Protein AF-A0A845L7P5-F1 (afdb_monomer_lite)

Structure (mmCIF, N/CA/C/O backbone):
data_AF-A0A845L7P5-F1
#
_entry.id   AF-A0A845L7P5-F1
#
loop_
_atom_site.group_PDB
_atom_site.id
_atom_site.type_symbol
_atom_site.label_atom_id
_atom_site.label_alt_id
_atom_site.label_comp_id
_atom_site.label_asym_id
_atom_site.label_entity_id
_atom_site.label_seq_id
_atom_site.pdbx_PDB_ins_code
_atom_site.Cartn_x
_atom_site.Cartn_y
_atom_site.Cartn_z
_atom_site.occupancy
_atom_site.B_iso_or_equiv
_atom_site.auth_seq_id
_atom_site.auth_comp_id
_atom_site.auth_asym_id
_atom_site.auth_atom_id
_atom_site.pdbx_PDB_model_num
ATOM 1 N N . MET A 1 1 ? -18.544 13.731 -0.618 1.00 34.62 1 MET A N 1
ATOM 2 C CA . MET A 1 1 ? -18.802 12.900 0.584 1.00 34.62 1 MET A CA 1
ATOM 3 C C . MET A 1 1 ? -19.057 11.458 0.145 1.00 34.62 1 MET A C 1
ATOM 5 O O . MET A 1 1 ? -20.134 11.165 -0.360 1.00 34.62 1 MET A O 1
ATOM 9 N N . ALA A 1 2 ? -18.050 10.582 0.220 1.00 38.91 2 ALA A N 1
ATOM 10 C CA . ALA A 1 2 ? -18.134 9.217 -0.311 1.00 38.91 2 ALA A CA 1
ATOM 11 C C . ALA A 1 2 ? -19.081 8.341 0.532 1.00 38.91 2 ALA A C 1
ATOM 13 O O . ALA A 1 2 ? -18.868 8.155 1.729 1.00 38.91 2 ALA A O 1
ATOM 14 N N . LYS A 1 3 ? -20.136 7.808 -0.098 1.00 41.06 3 LYS A N 1
ATOM 15 C CA . LYS A 1 3 ? -21.047 6.815 0.492 1.00 41.06 3 LYS A CA 1
ATOM 16 C C . LYS A 1 3 ? -20.295 5.488 0.677 1.00 41.06 3 LYS A C 1
ATOM 18 O O . LYS A 1 3 ? -20.215 4.686 -0.249 1.00 41.06 3 LYS A O 1
ATOM 23 N N . TYR A 1 4 ? -19.768 5.237 1.873 1.00 54.72 4 TYR A N 1
ATOM 24 C CA . TYR A 1 4 ? -19.200 3.940 2.262 1.00 54.72 4 TYR A CA 1
ATOM 25 C C . TYR A 1 4 ? -20.322 2.930 2.546 1.00 54.72 4 TYR A C 1
ATOM 27 O O . TYR A 1 4 ? -20.681 2.682 3.693 1.00 54.72 4 TYR A O 1
ATOM 35 N N . GLY A 1 5 ? -20.939 2.405 1.482 1.00 47.12 5 GLY A N 1
ATOM 36 C CA . GLY A 1 5 ? -22.095 1.503 1.581 1.00 47.12 5 GLY A CA 1
ATOM 37 C C . GLY A 1 5 ? -21.828 0.042 1.217 1.00 47.12 5 GLY A C 1
ATOM 38 O O . GLY A 1 5 ? -22.606 -0.821 1.610 1.00 47.12 5 GLY A O 1
ATOM 39 N N . ARG A 1 6 ? -20.754 -0.274 0.481 1.00 55.81 6 ARG A N 1
ATOM 40 C CA . ARG A 1 6 ? -20.466 -1.652 0.053 1.00 55.81 6 ARG A CA 1
ATOM 41 C C . ARG A 1 6 ? -19.048 -2.053 0.428 1.00 55.81 6 ARG A C 1
ATOM 43 O O . ARG A 1 6 ? -18.093 -1.385 0.049 1.00 55.81 6 ARG A O 1
ATOM 50 N N . LYS A 1 7 ? -18.933 -3.152 1.183 1.00 61.34 7 LYS A N 1
ATOM 51 C CA . LYS A 1 7 ? -17.656 -3.796 1.489 1.00 61.34 7 LYS A CA 1
ATOM 52 C C . LYS A 1 7 ? -17.072 -4.292 0.164 1.00 61.34 7 LYS A C 1
ATOM 54 O O . LYS A 1 7 ? -17.716 -5.125 -0.475 1.00 61.34 7 LYS A O 1
ATOM 59 N N . PRO A 1 8 ? -15.883 -3.832 -0.245 1.00 63.62 8 PRO A N 1
ATOM 60 C CA . PRO A 1 8 ? -15.263 -4.400 -1.421 1.00 63.62 8 PRO A CA 1
ATOM 61 C C . PRO A 1 8 ? -14.998 -5.893 -1.210 1.00 63.62 8 PRO A C 1
ATOM 63 O O . PRO A 1 8 ? -14.514 -6.299 -0.143 1.00 63.62 8 PRO A O 1
ATOM 66 N N . TRP A 1 9 ? -15.316 -6.711 -2.214 1.00 64.00 9 TRP A N 1
ATOM 67 C CA . TRP A 1 9 ? -14.930 -8.114 -2.190 1.00 64.00 9 TRP A CA 1
ATOM 68 C C . TRP A 1 9 ? -13.408 -8.195 -2.281 1.00 64.00 9 TRP A C 1
ATOM 70 O O . TRP A 1 9 ? -12.770 -7.608 -3.152 1.00 64.00 9 TRP A O 1
ATOM 80 N N . VAL A 1 10 ? -12.826 -8.877 -1.305 1.00 69.50 10 VAL A N 1
ATOM 81 C CA . VAL A 1 10 ? -11.388 -9.038 -1.169 1.00 69.50 10 VAL A CA 1
ATOM 82 C C . VAL A 1 10 ? -11.138 -10.533 -1.040 1.00 69.50 10 VAL A C 1
ATOM 84 O O . VAL A 1 10 ? -11.580 -11.100 -0.030 1.00 69.50 10 VAL A O 1
ATOM 87 N N . PRO A 1 11 ? -10.440 -11.166 -2.002 1.00 67.88 11 PRO A N 1
ATOM 88 C CA . PRO A 1 11 ? -10.120 -12.579 -1.899 1.00 67.88 11 PRO A CA 1
ATOM 89 C C . PRO A 1 11 ? -9.223 -12.787 -0.675 1.00 67.88 11 PRO A C 1
ATOM 91 O O . PRO A 1 11 ? -8.228 -12.084 -0.475 1.00 67.88 11 PRO A O 1
ATOM 94 N N . ARG A 1 12 ? -9.619 -13.724 0.185 1.00 70.38 12 ARG A N 1
ATOM 95 C CA . ARG A 1 12 ? -8.881 -14.150 1.379 1.00 70.38 12 ARG A CA 1
ATOM 96 C C . ARG A 1 12 ? -8.612 -15.645 1.258 1.00 70.38 12 ARG A C 1
ATOM 98 O O . ARG A 1 12 ? -9.469 -16.375 0.775 1.00 70.38 12 ARG A O 1
ATOM 105 N N . GLY A 1 13 ? -7.436 -16.079 1.701 1.00 78.12 13 GLY A N 1
ATOM 106 C CA . GLY A 1 13 ? -7.001 -17.475 1.639 1.00 78.12 13 GLY A CA 1
ATOM 107 C C . GLY A 1 13 ? -5.694 -17.653 0.867 1.00 78.12 13 GLY A C 1
ATOM 108 O O . GLY A 1 13 ? -5.038 -16.680 0.490 1.00 78.12 13 GLY A O 1
ATOM 109 N N . TRP A 1 14 ? -5.333 -18.912 0.622 1.00 74.62 14 TRP A N 1
ATOM 110 C CA . TRP A 1 14 ? -4.102 -19.312 -0.061 1.00 74.62 14 TRP A CA 1
ATOM 111 C C . TRP A 1 14 ? -3.914 -18.738 -1.483 1.00 74.62 14 TRP A C 1
ATOM 113 O O . TRP A 1 14 ? -2.819 -18.246 -1.761 1.00 74.62 14 TRP A O 1
ATOM 123 N N . PRO A 1 15 ? -4.937 -18.662 -2.366 1.00 77.19 15 PRO A N 1
ATOM 124 C CA . PRO A 1 15 ? -4.740 -18.080 -3.698 1.00 77.19 15 PRO A CA 1
ATOM 125 C C . PRO A 1 15 ? -4.405 -16.584 -3.640 1.00 77.19 15 PRO A C 1
ATOM 127 O O . PRO A 1 15 ? -3.551 -16.108 -4.379 1.00 77.19 15 PRO A O 1
ATOM 130 N N . ALA A 1 16 ? -4.995 -15.834 -2.705 1.00 76.69 16 ALA A N 1
ATOM 131 C CA . ALA A 1 16 ? -4.659 -14.422 -2.522 1.00 76.69 16 ALA A CA 1
ATOM 132 C C . ALA A 1 16 ? -3.216 -14.225 -2.024 1.00 76.69 16 ALA A C 1
ATOM 134 O O . ALA A 1 16 ? -2.587 -13.220 -2.362 1.00 76.69 16 ALA A O 1
ATOM 135 N N . TYR A 1 17 ? -2.694 -15.175 -1.242 1.00 79.62 17 TYR A N 1
ATOM 136 C CA . TYR A 1 17 ? -1.300 -15.179 -0.807 1.00 79.62 17 TYR A CA 1
ATOM 137 C C . TYR A 1 17 ? -0.352 -15.468 -1.975 1.00 79.62 17 TYR A C 1
ATOM 139 O O . TYR A 1 17 ? 0.609 -14.728 -2.154 1.00 79.62 17 TYR A O 1
ATOM 147 N N . LEU A 1 18 ? -0.669 -16.454 -2.824 1.00 83.69 18 LEU A N 1
ATOM 148 C CA . LEU A 1 18 ? 0.129 -16.774 -4.012 1.00 83.69 18 LEU A CA 1
ATOM 149 C C . LEU A 1 18 ? 0.187 -15.599 -5.000 1.00 83.69 18 LEU A C 1
ATOM 151 O O . LEU A 1 18 ? 1.272 -15.199 -5.415 1.00 83.69 18 LEU A O 1
ATOM 155 N N . LEU A 1 19 ? -0.956 -14.974 -5.308 1.00 82.06 19 LEU A N 1
ATOM 156 C CA . LEU A 1 19 ? -0.975 -13.766 -6.143 1.00 82.06 19 LEU A CA 1
ATOM 157 C C . LEU A 1 19 ? -0.212 -12.607 -5.487 1.00 82.06 19 LEU A C 1
ATOM 159 O O . LEU A 1 19 ? 0.417 -11.813 -6.175 1.00 82.06 19 LEU A O 1
ATOM 163 N N . SER A 1 20 ? -0.237 -12.510 -4.157 1.00 80.06 20 SER A N 1
ATOM 164 C CA . SER A 1 20 ? 0.546 -11.508 -3.428 1.00 80.06 20 SER A CA 1
ATOM 165 C C . SER A 1 20 ? 2.025 -11.868 -3.317 1.00 80.06 20 SER A C 1
ATOM 167 O O . SER A 1 20 ? 2.799 -10.995 -2.958 1.00 80.06 20 SER A O 1
ATOM 169 N N . ALA A 1 21 ? 2.452 -13.099 -3.599 1.00 84.88 21 ALA A N 1
ATOM 170 C CA . ALA A 1 21 ? 3.870 -13.456 -3.637 1.00 84.88 21 ALA A CA 1
ATOM 171 C C . ALA A 1 21 ? 4.546 -12.866 -4.882 1.00 84.88 21 ALA A C 1
ATOM 173 O O . ALA A 1 21 ? 5.690 -12.416 -4.820 1.00 84.88 21 ALA A O 1
ATOM 174 N N . PHE A 1 22 ? 3.801 -12.776 -5.988 1.00 88.75 22 PHE A N 1
ATOM 175 C CA . PHE A 1 22 ? 4.283 -12.231 -7.254 1.00 88.75 22 PHE A CA 1
ATOM 176 C C . PHE A 1 22 ? 4.835 -10.804 -7.116 1.00 88.75 22 PHE A C 1
ATOM 178 O O . PHE A 1 22 ? 5.940 -10.535 -7.582 1.00 88.75 22 PHE A O 1
ATOM 185 N N . LYS A 1 23 ? 4.157 -9.901 -6.387 1.00 88.75 23 LYS A N 1
ATOM 186 C CA . LYS A 1 23 ? 4.694 -8.543 -6.143 1.00 88.75 23 LYS A CA 1
ATOM 187 C C . LYS A 1 23 ? 6.042 -8.546 -5.409 1.00 88.75 23 LYS A C 1
ATOM 189 O O . LYS A 1 23 ? 6.866 -7.674 -5.670 1.00 88.75 23 LYS A O 1
ATOM 194 N N . TYR A 1 24 ? 6.274 -9.489 -4.489 1.00 89.81 24 TYR A N 1
ATOM 195 C CA . TYR A 1 24 ? 7.536 -9.577 -3.746 1.00 89.81 24 TYR A CA 1
ATOM 196 C C . TYR A 1 24 ? 8.655 -10.134 -4.621 1.00 89.81 24 TYR A C 1
ATOM 198 O O . TYR A 1 24 ? 9.788 -9.679 -4.506 1.00 89.81 24 TYR A O 1
ATOM 206 N N . LEU A 1 25 ? 8.324 -11.049 -5.536 1.00 91.56 25 LEU A N 1
ATOM 207 C CA . LEU A 1 25 ? 9.256 -11.532 -6.551 1.00 91.56 25 LEU A CA 1
ATOM 208 C C . LEU A 1 25 ? 9.687 -10.386 -7.475 1.00 91.56 25 LEU A C 1
ATOM 210 O O . LEU A 1 25 ? 10.882 -10.189 -7.672 1.00 91.56 25 LEU A O 1
ATOM 214 N N . PHE A 1 26 ? 8.740 -9.575 -7.961 1.00 90.81 26 PHE A N 1
ATOM 215 C CA . PHE A 1 26 ? 9.055 -8.386 -8.765 1.00 90.81 26 PHE A CA 1
ATOM 216 C C . PHE A 1 26 ? 9.903 -7.377 -7.994 1.00 90.81 26 PHE A C 1
ATOM 218 O O . PHE A 1 26 ? 10.896 -6.884 -8.521 1.00 90.81 26 PHE A O 1
ATOM 225 N N . LEU A 1 27 ? 9.547 -7.088 -6.739 1.00 91.81 27 LEU A N 1
ATOM 226 C CA . LEU A 1 27 ? 10.338 -6.199 -5.889 1.00 91.81 27 LEU A CA 1
ATOM 227 C C . LEU A 1 27 ? 11.776 -6.716 -5.735 1.00 91.81 27 LEU A C 1
ATOM 229 O O . LEU A 1 27 ? 12.716 -5.952 -5.924 1.00 91.81 27 LEU A O 1
ATOM 233 N N . LEU A 1 28 ? 11.951 -8.005 -5.436 1.00 91.94 28 LEU A N 1
ATOM 234 C CA . LEU A 1 28 ? 13.269 -8.616 -5.276 1.00 91.94 28 LEU A CA 1
ATOM 235 C C . LEU A 1 28 ? 14.064 -8.604 -6.585 1.00 91.94 28 LEU A C 1
ATOM 237 O O . LEU A 1 28 ? 15.255 -8.314 -6.556 1.00 91.94 28 LEU A O 1
ATOM 241 N N . PHE A 1 29 ? 13.411 -8.835 -7.725 1.00 92.56 29 PHE A N 1
ATOM 242 C CA . PHE A 1 29 ? 14.032 -8.718 -9.043 1.00 92.56 29 PHE A CA 1
ATOM 243 C C . PHE A 1 29 ? 14.574 -7.302 -9.292 1.00 92.56 29 PHE A C 1
ATOM 245 O O . PHE A 1 29 ? 15.746 -7.145 -9.628 1.00 92.56 29 PHE A O 1
ATOM 252 N N . PHE A 1 30 ? 13.771 -6.258 -9.058 1.00 90.56 30 PHE A N 1
ATOM 253 C CA . PHE A 1 30 ? 14.230 -4.873 -9.230 1.00 90.56 30 PHE A CA 1
ATOM 254 C C . PHE A 1 30 ? 15.342 -4.493 -8.249 1.00 90.56 30 PHE A C 1
ATOM 256 O O . PHE A 1 30 ? 16.313 -3.846 -8.646 1.00 90.56 30 PHE A O 1
ATOM 263 N N . LEU A 1 31 ? 15.231 -4.911 -6.986 1.00 91.75 31 LEU A N 1
ATOM 264 C CA . LEU A 1 31 ? 16.276 -4.679 -5.988 1.00 91.75 31 LEU A CA 1
ATOM 265 C C . LEU A 1 31 ? 17.576 -5.391 -6.372 1.00 91.75 31 LEU A C 1
ATOM 267 O O . LEU A 1 31 ? 18.640 -4.792 -6.261 1.00 91.75 31 LEU A O 1
ATOM 271 N N . TYR A 1 32 ? 17.494 -6.617 -6.891 1.00 92.31 32 TYR A N 1
ATOM 272 C CA . TYR A 1 32 ? 18.652 -7.367 -7.368 1.00 92.31 32 TYR A CA 1
ATOM 273 C C . TYR A 1 32 ? 19.353 -6.655 -8.529 1.00 92.31 32 TYR A C 1
ATOM 275 O O . TYR A 1 32 ? 20.565 -6.449 -8.478 1.00 92.31 32 TYR A O 1
ATOM 283 N N . ILE A 1 33 ? 18.598 -6.207 -9.537 1.00 90.12 33 ILE A N 1
ATOM 284 C CA . ILE A 1 33 ? 19.172 -5.470 -10.671 1.00 90.12 33 ILE A CA 1
ATOM 285 C C . ILE A 1 33 ? 19.837 -4.168 -10.203 1.00 90.12 33 ILE A C 1
ATOM 287 O O . ILE A 1 33 ? 20.933 -3.837 -10.652 1.00 90.12 33 ILE A O 1
ATOM 291 N N . THR A 1 34 ? 19.203 -3.461 -9.265 1.00 87.38 34 THR A N 1
ATOM 292 C CA . THR A 1 34 ? 19.696 -2.174 -8.755 1.00 87.38 34 THR A CA 1
ATOM 293 C C . THR A 1 34 ? 20.960 -2.319 -7.903 1.00 87.38 34 THR A C 1
ATOM 295 O O . THR A 1 34 ? 21.852 -1.487 -8.011 1.00 87.38 34 THR A O 1
ATOM 298 N N . TRP A 1 35 ? 21.050 -3.351 -7.056 1.00 87.94 35 TRP A N 1
ATOM 299 C CA . TRP A 1 35 ? 22.187 -3.530 -6.141 1.00 87.94 35 TRP A CA 1
ATOM 300 C C . TRP A 1 35 ? 23.347 -4.331 -6.735 1.00 87.94 35 TRP A C 1
ATOM 302 O O . TRP A 1 35 ? 24.494 -4.080 -6.374 1.00 87.94 35 TRP A O 1
ATOM 312 N N . PHE A 1 36 ? 23.061 -5.310 -7.598 1.00 87.81 36 PHE A N 1
ATOM 313 C CA . PHE A 1 36 ? 24.057 -6.286 -8.054 1.00 87.81 36 PHE A CA 1
ATOM 314 C C . PHE A 1 36 ? 24.316 -6.258 -9.561 1.00 87.81 36 PHE A C 1
ATOM 316 O O . PHE A 1 36 ? 25.431 -6.569 -9.971 1.00 87.81 36 PHE A O 1
ATOM 323 N N . ALA A 1 37 ? 23.332 -5.908 -10.397 1.00 84.81 37 ALA A N 1
ATOM 324 C CA . ALA A 1 37 ? 23.495 -6.009 -11.851 1.00 84.81 37 ALA A CA 1
ATOM 325 C C . ALA A 1 37 ? 24.026 -4.730 -12.518 1.00 84.81 37 ALA A C 1
ATOM 327 O O . ALA A 1 37 ? 24.639 -4.819 -13.579 1.00 84.81 37 ALA A O 1
ATOM 328 N N . LEU A 1 38 ? 23.784 -3.551 -11.934 1.00 85.19 38 LEU A N 1
ATOM 329 C CA . LEU A 1 38 ? 24.147 -2.264 -12.532 1.00 85.19 38 LEU A CA 1
ATOM 330 C C . LEU A 1 38 ? 25.142 -1.496 -11.658 1.00 85.19 38 LEU A C 1
ATOM 332 O O . LEU A 1 38 ? 24.822 -1.051 -10.560 1.00 85.19 38 LEU A O 1
ATOM 336 N N . THR A 1 39 ? 26.345 -1.276 -12.187 1.00 87.31 39 THR A N 1
ATOM 337 C CA . THR A 1 39 ? 27.354 -0.404 -11.561 1.00 87.31 39 THR A CA 1
ATOM 338 C C . THR A 1 39 ? 27.127 1.052 -11.995 1.00 87.31 39 THR A C 1
ATOM 340 O O . THR A 1 39 ? 26.666 1.302 -13.109 1.00 87.31 39 THR A O 1
ATOM 343 N N . ILE A 1 40 ? 27.512 2.037 -11.172 1.00 86.12 40 ILE A N 1
ATOM 344 C CA . ILE A 1 40 ? 27.403 3.486 -11.466 1.00 86.12 40 ILE A CA 1
ATOM 345 C C . ILE A 1 40 ? 27.782 3.880 -12.920 1.00 86.12 40 ILE A C 1
ATOM 347 O O . ILE A 1 40 ? 26.979 4.558 -13.565 1.00 86.12 40 ILE A O 1
ATOM 351 N N . PRO A 1 41 ? 28.926 3.456 -13.503 1.00 88.44 41 PRO A N 1
ATOM 352 C CA . PRO A 1 41 ? 29.276 3.824 -14.880 1.00 88.44 41 PRO A CA 1
ATOM 353 C C . PRO A 1 41 ? 28.328 3.227 -15.931 1.00 88.44 41 PRO A C 1
ATOM 355 O O . PRO A 1 41 ? 28.035 3.874 -16.937 1.00 88.44 41 PRO A O 1
ATOM 358 N N . GLN A 1 42 ? 27.787 2.030 -15.691 1.00 86.12 42 GLN A N 1
ATOM 359 C CA . GLN A 1 42 ? 26.811 1.405 -16.587 1.00 86.12 42 GLN A CA 1
ATOM 360 C C . GLN A 1 42 ? 25.485 2.170 -16.568 1.00 86.12 42 GLN A C 1
ATOM 362 O O . GLN A 1 42 ? 24.904 2.403 -17.627 1.00 86.12 42 GLN A O 1
ATOM 367 N N . VAL A 1 43 ? 25.051 2.647 -15.396 1.00 86.25 43 VAL A N 1
ATOM 368 C CA . VAL A 1 43 ? 23.847 3.486 -15.268 1.00 86.25 43 VAL A CA 1
ATOM 369 C C . VAL A 1 43 ? 23.990 4.779 -16.073 1.00 86.25 43 VAL A C 1
ATOM 371 O O . VAL A 1 43 ? 23.075 5.141 -16.811 1.00 86.25 43 VAL A O 1
ATOM 374 N N . ILE A 1 44 ? 25.148 5.445 -16.006 1.00 86.88 44 ILE A N 1
ATOM 375 C CA . ILE A 1 44 ? 25.408 6.672 -16.780 1.00 86.88 44 ILE A CA 1
ATOM 376 C C . ILE A 1 44 ? 25.384 6.379 -18.285 1.00 86.88 44 ILE A C 1
ATOM 378 O O . ILE A 1 44 ? 24.739 7.107 -19.043 1.00 86.88 44 ILE A O 1
ATOM 382 N N . SER A 1 45 ? 26.021 5.287 -18.718 1.00 88.50 45 SER A N 1
ATOM 383 C CA . SER A 1 45 ? 26.022 4.887 -20.132 1.00 88.50 45 SER A CA 1
ATOM 384 C C . SER A 1 45 ? 24.616 4.549 -20.652 1.00 88.50 45 SER A C 1
ATOM 386 O O . SER A 1 45 ? 24.256 4.929 -21.767 1.00 88.50 45 SER A O 1
ATOM 388 N N . PHE A 1 46 ? 23.779 3.917 -19.822 1.00 87.38 46 PHE A N 1
ATOM 389 C CA . PHE A 1 46 ? 22.384 3.628 -20.144 1.00 87.38 46 PHE A CA 1
ATOM 390 C C . PHE A 1 46 ? 21.550 4.911 -20.233 1.00 87.38 46 PHE A C 1
ATOM 392 O O . PHE A 1 46 ? 20.810 5.095 -21.202 1.00 87.38 46 PHE A O 1
ATOM 399 N N . LEU A 1 47 ? 21.711 5.830 -19.274 1.00 87.31 47 LEU A N 1
ATOM 400 C CA . LEU A 1 47 ? 21.005 7.114 -19.261 1.00 87.31 47 LEU A CA 1
ATOM 401 C C . LEU A 1 47 ? 21.319 7.958 -20.499 1.00 87.31 47 LEU A C 1
ATOM 403 O O . LEU A 1 47 ? 20.426 8.599 -21.054 1.00 87.31 47 LEU A O 1
ATOM 407 N N . GLN A 1 48 ? 22.577 7.937 -20.944 1.00 89.00 48 GLN A N 1
ATOM 408 C CA . GLN A 1 48 ? 23.033 8.674 -22.120 1.00 89.00 48 GLN A CA 1
ATOM 409 C C . GLN A 1 48 ? 22.708 7.981 -23.446 1.00 89.00 48 GLN A C 1
ATOM 411 O O . GLN A 1 48 ? 22.852 8.628 -24.487 1.00 89.00 48 GLN A O 1
ATOM 416 N N . SER A 1 49 ? 22.255 6.723 -23.422 1.00 90.69 49 SER A N 1
ATOM 417 C CA . SER A 1 49 ? 21.911 5.974 -24.627 1.00 90.69 49 SER A CA 1
ATOM 418 C C . SER A 1 49 ? 20.823 6.689 -25.442 1.00 90.69 49 SER A C 1
ATOM 420 O O . SER A 1 49 ? 19.905 7.294 -24.873 1.00 90.69 49 SER A O 1
ATOM 422 N N . PRO A 1 50 ? 20.878 6.613 -26.784 1.00 88.25 50 PRO A N 1
ATOM 423 C CA . PRO A 1 50 ? 19.893 7.266 -27.641 1.00 88.25 50 PRO A CA 1
ATOM 424 C C . PRO A 1 50 ? 18.476 6.767 -27.351 1.00 88.25 50 PRO A C 1
ATOM 426 O O . PRO A 1 50 ? 17.539 7.554 -27.401 1.00 88.25 50 PRO A O 1
ATOM 429 N N . TYR A 1 51 ? 18.323 5.492 -26.971 1.00 88.00 51 TYR A N 1
ATOM 430 C CA . TYR A 1 51 ? 17.037 4.918 -26.587 1.00 88.00 51 TYR A CA 1
ATOM 431 C C . TYR A 1 51 ? 16.431 5.612 -25.363 1.00 88.00 51 TYR A C 1
ATOM 433 O O . TYR A 1 51 ? 15.249 5.948 -25.383 1.00 88.00 51 TYR A O 1
ATOM 441 N N . ASN A 1 52 ? 17.228 5.843 -24.315 1.00 88.69 52 ASN A N 1
ATOM 442 C CA . ASN A 1 52 ? 16.716 6.427 -23.081 1.00 88.69 52 ASN A CA 1
ATOM 443 C C . ASN A 1 52 ? 16.389 7.919 -23.242 1.00 88.69 52 ASN A C 1
ATOM 445 O O . ASN A 1 52 ? 15.382 8.380 -22.712 1.00 88.69 52 ASN A O 1
ATOM 449 N N . ARG A 1 53 ? 17.163 8.653 -24.054 1.00 86.50 53 ARG A N 1
ATOM 450 C CA . ARG A 1 53 ? 16.881 10.068 -24.367 1.00 86.50 53 ARG A CA 1
ATOM 451 C C . ARG A 1 53 ? 15.580 10.279 -25.144 1.00 86.50 53 ARG A C 1
ATOM 453 O O . ARG A 1 53 ? 14.960 11.323 -25.002 1.00 86.50 53 ARG A O 1
ATOM 460 N N . VAL A 1 54 ? 15.175 9.311 -25.968 1.00 91.94 54 VAL A N 1
ATOM 461 C CA . VAL A 1 54 ? 13.923 9.379 -26.750 1.00 91.94 54 VAL A CA 1
ATOM 462 C C . VAL A 1 54 ? 12.782 8.576 -26.123 1.00 91.94 54 VAL A C 1
ATOM 464 O O . VAL A 1 54 ? 11.730 8.414 -26.743 1.00 91.94 54 VAL A O 1
ATOM 467 N N . SER A 1 55 ? 12.979 8.040 -24.916 1.00 90.81 55 SER A N 1
ATOM 468 C CA . SER A 1 55 ? 11.990 7.184 -24.255 1.00 90.81 55 SER A CA 1
ATOM 469 C C . SER A 1 55 ? 10.673 7.922 -23.997 1.00 90.81 55 SER A C 1
ATOM 471 O O . SER A 1 55 ? 9.611 7.353 -24.246 1.00 90.81 55 SER A O 1
ATOM 473 N N . ASP A 1 56 ? 10.735 9.208 -23.641 1.00 89.19 56 ASP A N 1
ATOM 474 C CA . ASP A 1 56 ? 9.556 10.057 -23.441 1.00 89.19 56 ASP A CA 1
ATOM 475 C C . ASP A 1 56 ? 8.740 10.231 -24.731 1.00 89.19 56 ASP A C 1
ATOM 477 O O . ASP A 1 56 ? 7.515 10.113 -24.722 1.00 89.19 56 ASP A O 1
ATOM 481 N N . ILE A 1 57 ? 9.414 10.425 -25.873 1.00 90.75 57 ILE A N 1
ATOM 482 C CA . ILE A 1 57 ? 8.755 10.540 -27.185 1.00 90.75 57 ILE A CA 1
ATOM 483 C C . ILE A 1 57 ? 8.075 9.216 -27.546 1.00 90.75 57 ILE A C 1
ATOM 485 O O . ILE A 1 57 ? 6.940 9.209 -28.016 1.00 90.75 57 ILE A O 1
ATOM 489 N N . LYS A 1 58 ? 8.727 8.077 -27.285 1.00 87.25 58 LYS A N 1
ATOM 490 C CA . LYS A 1 58 ? 8.120 6.755 -27.505 1.00 87.25 58 LYS A CA 1
ATOM 491 C C . LYS A 1 58 ? 6.921 6.506 -26.594 1.00 87.25 58 LYS A C 1
ATOM 493 O O . LYS A 1 58 ? 5.950 5.904 -27.041 1.00 87.25 58 LYS A O 1
ATOM 498 N N . MET A 1 59 ? 6.968 6.972 -25.346 1.00 90.31 59 MET A N 1
ATOM 499 C CA . MET A 1 59 ? 5.826 6.892 -24.435 1.00 90.31 59 MET A CA 1
ATOM 500 C C . MET A 1 59 ? 4.655 7.733 -24.957 1.00 90.31 59 MET A C 1
ATOM 502 O O . MET A 1 59 ? 3.518 7.269 -24.940 1.00 90.31 59 MET A O 1
ATOM 506 N N . LEU A 1 60 ? 4.928 8.931 -25.484 1.00 91.25 60 LEU A N 1
ATOM 507 C CA . LEU A 1 60 ? 3.912 9.775 -26.113 1.00 91.25 60 LEU A CA 1
ATOM 508 C C . LEU A 1 60 ? 3.294 9.101 -27.348 1.00 91.25 60 LEU A C 1
ATOM 510 O O . LEU A 1 60 ? 2.071 9.044 -27.458 1.00 91.25 60 LEU A O 1
ATOM 514 N N . LEU A 1 61 ? 4.118 8.534 -28.233 1.00 89.62 61 LEU A N 1
ATOM 515 C CA . LEU A 1 61 ? 3.650 7.789 -29.409 1.00 89.62 61 LEU A CA 1
ATOM 516 C C . LEU A 1 61 ? 2.810 6.568 -29.018 1.00 89.62 61 LEU A C 1
ATOM 518 O O . LEU A 1 61 ? 1.785 6.307 -29.632 1.00 89.62 61 LEU A O 1
ATOM 522 N N . PHE A 1 62 ? 3.175 5.867 -27.945 1.00 89.19 62 PHE A N 1
ATOM 523 C CA . PHE A 1 62 ? 2.379 4.759 -27.413 1.00 89.19 62 PHE A CA 1
ATOM 524 C C . PHE A 1 62 ? 0.973 5.183 -26.956 1.00 89.19 62 PHE A C 1
ATOM 526 O O . PHE A 1 62 ? 0.039 4.387 -27.047 1.00 89.19 62 PHE A O 1
ATOM 533 N N . PHE A 1 63 ? 0.805 6.417 -26.466 1.00 88.75 63 PHE A N 1
ATOM 534 C CA . PHE A 1 63 ? -0.511 6.957 -26.105 1.00 88.75 63 PHE A CA 1
ATOM 535 C C . PHE A 1 63 ? -1.296 7.491 -27.307 1.00 88.75 63 PHE A C 1
ATOM 537 O O . PHE A 1 63 ? -2.521 7.386 -27.310 1.00 88.75 63 PHE A O 1
ATOM 544 N N . LEU A 1 64 ? -0.613 8.065 -28.300 1.00 90.88 64 LEU A N 1
ATOM 545 C CA . LEU A 1 64 ? -1.233 8.575 -29.529 1.00 90.88 64 LEU A CA 1
ATOM 546 C C . LEU A 1 64 ? -1.698 7.436 -30.446 1.00 90.88 64 LEU A C 1
ATOM 548 O O . LEU A 1 64 ? -2.787 7.499 -31.011 1.00 90.88 64 LEU A O 1
ATOM 552 N N . GLU A 1 65 ? -0.889 6.385 -30.556 1.00 91.12 65 GLU A N 1
ATOM 553 C CA . GLU A 1 65 ? -1.093 5.244 -31.448 1.00 91.12 65 GLU A CA 1
ATOM 554 C C . GLU A 1 65 ? -1.055 3.939 -30.633 1.00 91.12 65 GLU A C 1
ATOM 556 O O . GLU A 1 65 ? -0.103 3.153 -30.722 1.00 91.12 65 GLU A O 1
ATOM 561 N N . PRO A 1 66 ? -2.069 3.688 -29.780 1.00 89.50 66 PRO A N 1
ATOM 562 C CA . PRO A 1 66 ? -2.058 2.530 -28.903 1.00 89.50 66 PRO A CA 1
ATOM 563 C C . PRO A 1 66 ? -2.152 1.238 -29.715 1.00 89.50 66 PRO A C 1
ATOM 565 O O . PRO A 1 66 ? -3.107 0.994 -30.453 1.00 89.50 66 PRO A O 1
ATOM 568 N N . SER A 1 67 ? -1.159 0.369 -29.533 1.00 90.81 67 SER A N 1
ATOM 569 C CA . SER A 1 67 ? -1.151 -0.955 -30.152 1.00 90.81 67 SER A CA 1
ATOM 570 C C . SER A 1 67 ? -2.327 -1.820 -29.667 1.00 90.81 67 SER A C 1
ATOM 572 O O . SER A 1 67 ? -2.844 -1.642 -28.558 1.00 90.81 67 SER A O 1
ATOM 574 N N . GLN A 1 68 ? -2.733 -2.813 -30.466 1.00 92.88 68 GLN A N 1
ATOM 575 C CA . GLN A 1 68 ? -3.819 -3.730 -30.088 1.00 92.88 68 GLN A CA 1
ATOM 576 C C . GLN A 1 68 ? -3.540 -4.448 -28.758 1.00 92.88 68 GLN A C 1
ATOM 578 O O . GLN A 1 68 ? -4.442 -4.608 -27.935 1.00 92.88 68 GLN A O 1
ATOM 583 N N . THR A 1 69 ? -2.286 -4.834 -28.505 1.00 91.50 69 THR A N 1
ATOM 584 C CA . THR A 1 69 ? -1.886 -5.496 -27.255 1.00 91.50 69 THR A CA 1
ATOM 585 C C . THR A 1 69 ? -2.024 -4.561 -26.054 1.00 91.50 69 THR A C 1
ATOM 587 O O . THR A 1 69 ? -2.546 -4.981 -25.019 1.00 91.50 69 THR A O 1
ATOM 590 N N . THR A 1 70 ? -1.654 -3.284 -26.200 1.00 90.50 70 THR A N 1
ATOM 591 C CA . THR A 1 70 ? -1.866 -2.244 -25.178 1.00 90.50 70 THR A CA 1
ATOM 592 C C . THR A 1 70 ? -3.331 -2.144 -24.785 1.00 90.50 70 THR A C 1
ATOM 594 O O . THR A 1 70 ? -3.655 -2.163 -23.597 1.00 90.50 70 THR A O 1
ATOM 597 N N . MET A 1 71 ? -4.216 -2.064 -25.779 1.00 92.50 71 MET A N 1
ATOM 598 C CA . MET A 1 71 ? -5.652 -1.918 -25.551 1.00 92.50 71 MET A CA 1
ATOM 599 C C . MET A 1 71 ? -6.230 -3.121 -24.805 1.00 92.50 71 MET A C 1
ATOM 601 O O . MET A 1 71 ? -6.973 -2.941 -23.841 1.00 92.50 71 MET A O 1
ATOM 605 N N . VAL A 1 72 ? -5.844 -4.343 -25.189 1.00 94.50 72 VAL A N 1
ATOM 606 C CA . VAL A 1 72 ? -6.297 -5.575 -24.522 1.00 94.50 72 VAL A CA 1
ATOM 607 C C . VAL A 1 72 ? -5.825 -5.628 -23.069 1.00 94.50 72 VAL A C 1
ATOM 609 O O . VAL A 1 72 ? -6.631 -5.879 -22.171 1.00 94.50 72 VAL A O 1
ATOM 612 N N . VAL A 1 73 ? -4.541 -5.361 -22.811 1.00 92.06 73 VAL A N 1
ATOM 613 C CA . VAL A 1 73 ? -3.986 -5.396 -21.448 1.00 92.06 73 VAL A CA 1
ATOM 614 C C . VAL A 1 73 ? -4.619 -4.315 -20.574 1.00 92.06 73 VAL A C 1
ATOM 616 O O . VAL A 1 73 ? -4.998 -4.595 -19.436 1.00 92.06 73 VAL A O 1
ATOM 619 N N . LEU A 1 74 ? -4.787 -3.098 -21.095 1.00 90.75 74 LEU A N 1
ATOM 620 C CA . LEU A 1 74 ? -5.405 -2.000 -20.354 1.00 90.75 74 LEU A CA 1
ATOM 621 C C . LEU A 1 74 ? -6.880 -2.285 -20.042 1.00 90.75 74 LEU A C 1
ATOM 623 O O . LEU A 1 74 ? -7.317 -2.076 -18.907 1.00 90.75 74 LEU A O 1
ATOM 627 N N . ALA A 1 75 ? -7.636 -2.802 -21.013 1.00 92.69 75 ALA A N 1
ATOM 628 C CA . ALA A 1 75 ? -9.027 -3.203 -20.815 1.00 92.69 75 ALA A CA 1
ATOM 629 C C . ALA A 1 75 ? -9.144 -4.303 -19.751 1.00 92.69 75 ALA A C 1
ATOM 631 O O . ALA A 1 75 ? -9.960 -4.186 -18.835 1.00 92.69 75 ALA A O 1
ATOM 632 N N . LEU A 1 76 ? -8.280 -5.322 -19.814 1.00 92.81 76 LEU A N 1
ATOM 633 C CA . LEU A 1 76 ? -8.227 -6.400 -18.829 1.00 92.81 76 LEU A CA 1
ATOM 634 C C . LEU A 1 76 ? -7.917 -5.859 -17.427 1.00 92.81 76 LEU A C 1
ATOM 636 O O . LEU A 1 76 ? -8.659 -6.125 -16.483 1.00 92.81 76 LEU A O 1
ATOM 6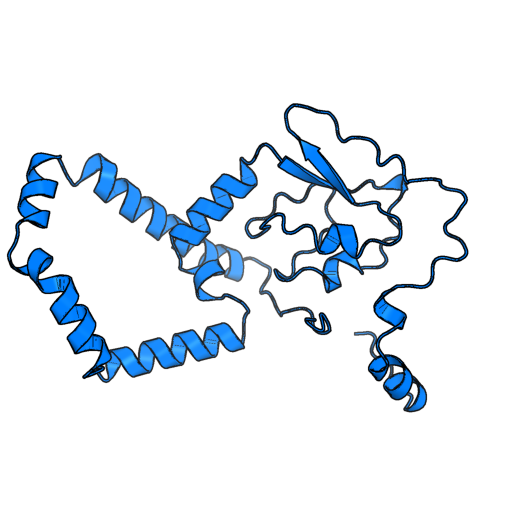40 N N . LEU A 1 77 ? -6.863 -5.051 -17.283 1.00 89.69 77 LEU A N 1
ATOM 641 C CA . LEU A 1 77 ? -6.490 -4.451 -15.998 1.00 89.69 77 LEU A CA 1
ATOM 642 C C . LEU A 1 77 ? -7.607 -3.576 -15.422 1.00 89.69 77 LEU A C 1
ATOM 644 O O . LEU A 1 77 ? -7.864 -3.618 -14.217 1.00 89.69 77 LEU A O 1
ATOM 648 N N . THR A 1 78 ? -8.297 -2.823 -16.276 1.00 89.44 78 THR A N 1
ATOM 649 C CA . THR A 1 78 ? -9.419 -1.969 -15.871 1.00 89.44 78 THR A CA 1
ATOM 650 C C . THR A 1 78 ? -10.603 -2.814 -15.407 1.00 89.44 78 THR A C 1
ATOM 652 O O . THR A 1 78 ? -11.131 -2.573 -14.322 1.00 89.44 78 THR A O 1
ATOM 655 N N . ALA A 1 79 ? -10.969 -3.858 -16.156 1.00 90.69 79 ALA A N 1
ATOM 656 C CA . ALA A 1 79 ? -12.031 -4.789 -15.778 1.00 90.69 79 ALA A CA 1
ATOM 657 C C . ALA A 1 79 ? -11.736 -5.485 -14.436 1.00 90.69 79 ALA A C 1
ATOM 659 O O . ALA A 1 79 ? -12.602 -5.540 -13.559 1.00 90.69 79 ALA A O 1
ATOM 660 N N . LEU A 1 80 ? -10.495 -5.941 -14.226 1.00 87.75 80 LEU A N 1
ATOM 661 C CA . LEU A 1 80 ? -10.072 -6.542 -12.956 1.00 87.75 80 LEU A CA 1
ATOM 662 C C . LEU A 1 80 ? -10.102 -5.532 -11.800 1.00 87.75 80 LEU A C 1
ATOM 664 O O . LEU A 1 80 ? -10.493 -5.893 -10.689 1.00 87.75 80 LEU A O 1
ATOM 668 N N . SER A 1 81 ? -9.726 -4.275 -12.048 1.00 84.88 81 SER A N 1
ATOM 669 C CA . SER A 1 81 ? -9.754 -3.204 -11.039 1.00 84.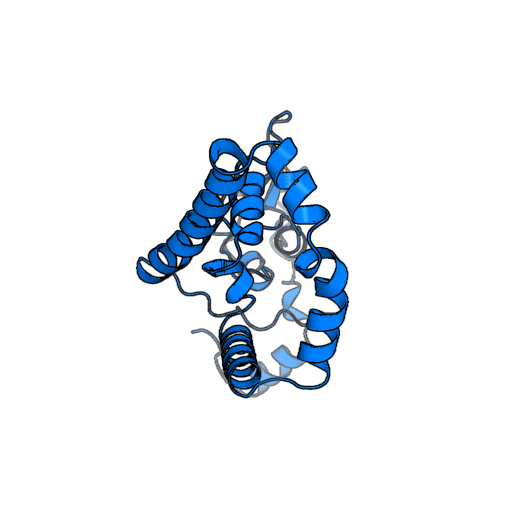88 81 SER A CA 1
ATOM 670 C C . SER A 1 81 ? -11.179 -2.799 -10.636 1.00 84.88 81 SER A C 1
ATOM 672 O O . SER A 1 81 ? -11.417 -2.396 -9.496 1.00 84.88 81 SER A O 1
ATOM 674 N N . LEU A 1 82 ? -12.150 -2.935 -11.547 1.00 82.81 82 LEU A N 1
ATOM 675 C CA . LEU A 1 82 ? -13.569 -2.724 -11.245 1.00 82.81 82 LEU A CA 1
ATOM 676 C C . LEU A 1 82 ? -14.159 -3.874 -10.417 1.00 82.81 82 LEU A C 1
ATOM 678 O O . LEU A 1 82 ? -14.974 -3.631 -9.526 1.00 82.81 82 LEU A O 1
ATOM 682 N N . ALA A 1 83 ? -13.741 -5.114 -10.684 1.00 82.50 83 ALA A N 1
ATOM 683 C CA . ALA A 1 83 ? -14.192 -6.284 -9.931 1.00 82.50 83 ALA A CA 1
ATOM 684 C C . ALA A 1 83 ? -13.581 -6.349 -8.519 1.00 82.50 83 ALA A C 1
ATOM 686 O O . ALA A 1 83 ? -14.271 -6.680 -7.551 1.00 82.50 83 ALA A O 1
ATOM 687 N N . ILE A 1 84 ? -12.289 -6.031 -8.390 1.00 78.31 84 ILE A N 1
ATOM 688 C CA . ILE A 1 84 ? -11.538 -6.066 -7.131 1.00 78.31 84 ILE A CA 1
ATOM 689 C C . ILE A 1 84 ? -10.883 -4.698 -6.936 1.00 78.31 84 ILE A C 1
ATOM 691 O O . ILE A 1 84 ? -10.041 -4.317 -7.753 1.00 78.31 84 ILE A O 1
ATOM 695 N N . PRO A 1 85 ? -11.179 -3.969 -5.840 1.00 76.19 85 PRO A N 1
ATOM 696 C CA . PRO A 1 85 ? -10.607 -2.643 -5.654 1.00 76.19 85 PRO A CA 1
ATOM 697 C C . PRO A 1 85 ? -9.083 -2.718 -5.635 1.00 76.19 85 PRO A C 1
ATOM 699 O O . PRO A 1 85 ? -8.485 -3.483 -4.869 1.00 76.19 85 PRO A O 1
ATOM 702 N N . ASN A 1 86 ? -8.451 -1.871 -6.443 1.00 77.75 86 ASN A N 1
ATOM 703 C CA . ASN A 1 86 ? -7.000 -1.729 -6.472 1.00 77.75 86 ASN A CA 1
ATOM 704 C C . ASN A 1 86 ? -6.272 -3.066 -6.733 1.00 77.75 86 ASN A C 1
ATOM 706 O O . ASN A 1 86 ? -5.228 -3.321 -6.127 1.00 77.75 86 ASN A O 1
ATOM 710 N N . PHE A 1 87 ? -6.810 -3.923 -7.616 1.00 85.00 87 PHE A N 1
ATOM 711 C CA . PHE A 1 87 ? -6.235 -5.238 -7.942 1.00 85.00 87 PHE A CA 1
ATOM 712 C C . PHE A 1 87 ? -4.731 -5.163 -8.252 1.00 85.00 87 PHE A C 1
ATOM 714 O O . PHE A 1 87 ? -3.926 -5.859 -7.630 1.00 85.00 87 PHE A O 1
ATOM 721 N N . TRP A 1 88 ? -4.346 -4.259 -9.158 1.00 86.19 88 TRP A N 1
ATOM 722 C CA . TRP A 1 88 ? -2.954 -4.076 -9.571 1.00 86.19 88 TRP A CA 1
ATOM 723 C C . TRP A 1 88 ? -2.042 -3.710 -8.397 1.00 86.19 88 TRP A C 1
ATOM 725 O O . TRP A 1 88 ? -1.022 -4.358 -8.159 1.00 86.19 88 TRP A O 1
ATOM 735 N N . CYS A 1 89 ? -2.447 -2.710 -7.611 1.00 81.19 89 CYS A N 1
ATOM 736 C CA . CYS A 1 89 ? -1.690 -2.245 -6.451 1.00 81.19 89 CYS A CA 1
ATOM 737 C C . CYS A 1 89 ? -1.552 -3.327 -5.373 1.00 81.19 89 CYS A C 1
ATOM 739 O O . CYS A 1 89 ? -0.571 -3.341 -4.632 1.00 81.19 89 CYS A O 1
ATOM 741 N N . ARG A 1 90 ? -2.531 -4.232 -5.278 1.00 80.88 90 ARG A N 1
ATOM 742 C CA . ARG A 1 90 ? -2.572 -5.287 -4.267 1.00 80.88 90 ARG A CA 1
ATOM 743 C C . ARG A 1 90 ? -1.702 -6.497 -4.612 1.00 80.88 90 ARG A C 1
ATOM 745 O O . ARG A 1 90 ? -1.078 -7.045 -3.700 1.00 80.88 90 ARG A O 1
ATOM 752 N N . PHE A 1 91 ? -1.675 -6.909 -5.883 1.00 84.88 91 PHE A N 1
ATOM 753 C CA . PHE A 1 91 ? -1.080 -8.188 -6.300 1.00 84.88 91 PHE A CA 1
ATOM 754 C C . PHE A 1 91 ? 0.149 -8.072 -7.208 1.00 84.88 91 PHE A C 1
ATOM 756 O O . PHE A 1 91 ? 1.018 -8.933 -7.129 1.00 84.88 91 PHE A O 1
ATOM 763 N N . ALA A 1 92 ? 0.257 -7.033 -8.040 1.00 85.44 92 ALA A N 1
ATOM 764 C CA . ALA A 1 92 ? 1.301 -6.955 -9.070 1.00 85.44 92 ALA A CA 1
ATOM 765 C C . ALA A 1 92 ? 2.307 -5.814 -8.853 1.00 85.44 92 ALA A C 1
ATOM 767 O O . ALA A 1 92 ? 3.457 -5.912 -9.270 1.00 85.44 92 ALA A O 1
ATOM 768 N N . CYS A 1 93 ? 1.901 -4.727 -8.194 1.00 88.31 93 CYS A N 1
ATOM 769 C CA . CYS A 1 93 ? 2.730 -3.531 -8.097 1.00 88.31 93 CYS A CA 1
ATOM 770 C C . CYS A 1 93 ? 3.923 -3.708 -7.126 1.00 88.31 93 CYS A C 1
ATOM 772 O O . CYS A 1 93 ? 3.697 -3.931 -5.929 1.00 88.31 93 CYS A O 1
ATOM 774 N N . PRO A 1 94 ? 5.181 -3.507 -7.575 1.00 88.31 94 PRO A N 1
ATOM 775 C CA . PRO A 1 94 ? 6.354 -3.570 -6.697 1.00 88.31 94 PRO A CA 1
ATOM 776 C C . PRO A 1 94 ? 6.350 -2.441 -5.654 1.00 88.31 94 PRO A C 1
ATOM 778 O O . PRO A 1 94 ? 6.700 -2.656 -4.495 1.00 88.31 94 PRO A O 1
ATOM 781 N N . TYR A 1 95 ? 5.855 -1.253 -6.016 1.00 86.50 95 TYR A N 1
ATOM 782 C CA . TYR A 1 95 ? 5.718 -0.134 -5.080 1.00 86.50 95 TYR A CA 1
ATOM 783 C C . TYR A 1 95 ? 4.704 -0.437 -3.963 1.00 86.50 95 TYR A C 1
ATOM 785 O O . TYR A 1 95 ? 4.930 -0.106 -2.799 1.00 86.50 95 TYR A O 1
ATOM 793 N N . GLY A 1 96 ? 3.624 -1.158 -4.286 1.00 86.31 96 GLY A N 1
ATOM 794 C CA . GLY A 1 96 ? 2.659 -1.643 -3.296 1.00 86.31 96 GLY A CA 1
ATOM 795 C C . GLY A 1 96 ? 3.272 -2.631 -2.296 1.00 86.31 96 GLY A C 1
ATOM 796 O O . GLY A 1 96 ? 2.928 -2.606 -1.112 1.00 86.31 96 GLY A O 1
ATOM 797 N N . ALA A 1 97 ? 4.220 -3.463 -2.740 1.00 87.50 97 ALA A N 1
ATOM 798 C CA . ALA A 1 97 ? 4.977 -4.357 -1.864 1.00 87.50 97 ALA A CA 1
ATOM 799 C C . ALA A 1 97 ? 5.854 -3.569 -0.881 1.00 87.50 97 ALA A C 1
ATOM 801 O O . ALA A 1 97 ? 5.815 -3.831 0.323 1.00 87.50 97 ALA A O 1
ATOM 802 N N . MET A 1 98 ? 6.577 -2.564 -1.385 1.00 88.25 98 MET A N 1
ATOM 803 C CA . MET A 1 98 ? 7.441 -1.703 -0.578 1.00 88.25 98 MET A CA 1
ATOM 804 C C . MET A 1 98 ? 6.643 -0.941 0.486 1.00 88.25 98 MET A C 1
ATOM 806 O O . MET A 1 98 ? 6.975 -1.009 1.668 1.00 88.25 98 MET A O 1
ATOM 810 N N . LEU A 1 99 ? 5.531 -0.305 0.102 1.00 85.44 99 LEU A N 1
ATOM 811 C CA . LEU A 1 99 ? 4.637 0.372 1.047 1.00 85.44 99 LEU A CA 1
ATOM 812 C C . LEU A 1 99 ? 4.021 -0.591 2.069 1.00 85.44 99 LEU A C 1
ATOM 814 O O . LEU A 1 99 ? 3.853 -0.228 3.229 1.00 85.44 99 LEU A O 1
ATOM 818 N N . GLY A 1 100 ? 3.704 -1.825 1.669 1.00 84.88 100 GLY A N 1
ATOM 819 C CA . GLY A 1 100 ? 3.223 -2.854 2.591 1.00 84.88 100 GLY A CA 1
ATOM 820 C C . GLY A 1 100 ? 4.263 -3.239 3.649 1.00 84.88 100 GLY A C 1
ATOM 821 O O . GLY A 1 100 ? 3.907 -3.409 4.815 1.00 84.88 100 GLY A O 1
ATOM 822 N N . ILE A 1 101 ? 5.539 -3.345 3.262 1.00 87.31 101 ILE A N 1
ATOM 823 C CA . ILE A 1 101 ? 6.657 -3.627 4.179 1.00 87.31 101 ILE A CA 1
ATOM 824 C C . ILE A 1 101 ? 6.896 -2.433 5.107 1.00 87.31 101 ILE A C 1
ATOM 826 O O . ILE A 1 101 ? 6.939 -2.610 6.324 1.00 87.31 101 ILE A O 1
ATOM 830 N N . ILE A 1 102 ? 6.970 -1.218 4.553 1.00 86.94 102 ILE A N 1
ATOM 831 C CA . ILE A 1 102 ? 7.141 0.016 5.333 1.00 86.94 102 ILE A CA 1
ATOM 832 C C . ILE A 1 102 ? 5.976 0.194 6.310 1.00 86.94 102 ILE A C 1
ATOM 834 O O . ILE A 1 102 ? 6.199 0.517 7.467 1.00 86.94 102 ILE A O 1
ATOM 838 N N . GLY A 1 103 ? 4.737 -0.084 5.897 1.00 83.75 103 GLY A N 1
ATOM 839 C CA . GLY A 1 103 ? 3.564 -0.011 6.770 1.00 83.75 103 GLY A CA 1
ATOM 840 C C . GLY A 1 103 ? 3.585 -1.030 7.913 1.00 83.75 103 GLY A C 1
ATOM 841 O O . GLY A 1 103 ? 3.122 -0.728 9.010 1.00 83.75 103 GLY A O 1
ATOM 842 N N . LYS A 1 104 ? 4.160 -2.222 7.698 1.00 83.69 104 LYS A N 1
ATOM 843 C CA . LYS A 1 104 ? 4.378 -3.208 8.772 1.00 83.69 104 LYS A CA 1
ATOM 844 C C . LYS A 1 104 ? 5.464 -2.763 9.749 1.00 83.69 104 LYS A C 1
ATOM 846 O O . LYS A 1 104 ? 5.278 -2.920 10.955 1.00 83.69 104 LYS A O 1
ATOM 851 N N . LEU A 1 105 ? 6.563 -2.219 9.223 1.00 85.44 105 LEU A N 1
ATOM 852 C CA . LEU A 1 105 ? 7.704 -1.724 10.000 1.00 85.44 105 LEU A CA 1
ATOM 853 C C . LEU A 1 105 ? 7.448 -0.344 10.630 1.00 85.44 105 LEU A C 1
ATOM 855 O O . LEU A 1 105 ? 8.198 0.073 11.508 1.00 85.44 105 LEU A O 1
ATOM 859 N N . SER A 1 106 ? 6.398 0.355 10.189 1.00 83.81 106 SER A N 1
ATOM 860 C CA . SER A 1 106 ? 6.029 1.690 10.655 1.00 83.81 106 SER A CA 1
ATOM 861 C C . SER A 1 106 ? 6.014 1.735 12.179 1.00 83.81 106 SER A C 1
ATOM 863 O O . SER A 1 106 ? 5.435 0.841 12.793 1.00 83.81 106 SER A O 1
ATOM 865 N N . PRO A 1 107 ? 6.567 2.783 12.813 1.00 81.56 107 PRO A N 1
ATOM 866 C CA . PRO A 1 107 ? 6.502 2.924 14.258 1.00 81.56 107 PRO A CA 1
ATOM 867 C C . PRO A 1 107 ? 5.074 3.183 14.742 1.00 81.56 107 PRO A C 1
ATOM 869 O O . PRO A 1 107 ? 4.862 3.219 15.943 1.00 81.56 107 PRO A O 1
ATOM 872 N N . THR A 1 108 ? 4.103 3.414 13.858 1.00 83.06 108 THR A N 1
ATOM 873 C CA . THR A 1 108 ? 2.714 3.706 14.216 1.00 83.06 108 THR A CA 1
ATOM 874 C C . THR A 1 108 ? 1.776 2.617 13.711 1.00 83.06 108 THR A C 1
ATOM 876 O O . THR A 1 108 ? 1.786 2.249 12.534 1.00 83.06 108 THR A O 1
ATOM 879 N N . TRP A 1 109 ? 0.928 2.116 14.607 1.00 85.06 109 TRP A N 1
ATOM 880 C CA . TRP A 1 109 ? -0.072 1.099 14.299 1.00 85.06 109 TRP A CA 1
ATOM 881 C C . TRP A 1 109 ? -1.420 1.454 14.907 1.00 85.06 109 TRP A C 1
ATOM 883 O O . TRP A 1 109 ? -1.523 2.197 15.879 1.00 85.06 109 TRP A O 1
ATOM 893 N N . LEU A 1 110 ? -2.471 0.868 14.344 1.00 86.50 110 LEU A N 1
ATOM 894 C CA . LEU A 1 110 ? -3.806 0.954 14.911 1.00 86.50 110 LEU A CA 1
ATOM 895 C C . LEU A 1 110 ? -4.005 -0.182 15.922 1.00 86.50 110 LEU A C 1
ATOM 897 O O . LEU A 1 110 ? -3.915 -1.363 15.565 1.00 86.50 110 LEU A O 1
ATOM 901 N N . HIS A 1 111 ? -4.280 0.188 17.167 1.00 85.88 111 HIS A N 1
ATOM 902 C CA . HIS A 1 111 ? -4.544 -0.710 18.284 1.00 85.88 111 HIS A CA 1
ATOM 903 C C . HIS A 1 111 ? -6.033 -0.725 18.616 1.00 85.88 111 HIS A C 1
ATOM 905 O O . HIS A 1 111 ? -6.694 0.315 18.609 1.00 85.88 111 HIS A O 1
ATOM 911 N N . ARG A 1 112 ? -6.565 -1.903 18.937 1.00 84.06 112 ARG A N 1
ATOM 912 C CA . ARG A 1 112 ? -7.938 -2.082 19.406 1.00 84.06 112 ARG A CA 1
ATOM 913 C C . ARG A 1 112 ? -7.944 -2.460 20.878 1.00 84.06 112 ARG A C 1
ATOM 915 O O . ARG A 1 112 ? -7.423 -3.512 21.249 1.00 84.06 112 ARG A O 1
ATOM 922 N N . ASP A 1 113 ? -8.635 -1.661 21.680 1.00 82.31 113 ASP A N 1
ATOM 923 C CA . ASP A 1 113 ? -8.972 -2.026 23.048 1.00 82.31 113 ASP A CA 1
ATOM 924 C C . ASP A 1 113 ? -10.116 -3.053 23.041 1.00 82.31 113 ASP A C 1
ATOM 926 O O . ASP A 1 113 ? -11.217 -2.812 22.532 1.00 82.31 113 ASP A O 1
ATOM 930 N N . GLN A 1 114 ? -9.838 -4.242 23.574 1.00 80.25 114 GLN A N 1
ATOM 931 C CA . GLN A 1 114 ? -10.821 -5.315 23.683 1.00 80.25 114 GLN A CA 1
ATOM 932 C C . GLN A 1 114 ? -11.911 -5.010 24.708 1.00 80.25 114 GLN A C 1
ATOM 934 O O . GLN A 1 114 ? -13.050 -5.407 24.474 1.00 80.25 114 GLN A O 1
ATOM 939 N N . ALA A 1 115 ? -11.600 -4.275 25.777 1.00 78.94 115 ALA A N 1
ATOM 940 C CA . ALA A 1 115 ? -12.551 -3.979 26.845 1.00 78.94 115 ALA A CA 1
ATOM 941 C C . ALA A 1 115 ? -13.650 -3.000 26.399 1.00 78.94 115 ALA A C 1
ATOM 943 O O . ALA A 1 115 ? -14.777 -3.067 26.885 1.00 78.94 115 ALA A O 1
ATOM 944 N N . CYS A 1 116 ? -13.333 -2.111 25.455 1.00 77.50 116 CYS A N 1
ATOM 945 C CA . CYS A 1 116 ? -14.245 -1.076 24.957 1.00 77.50 116 CYS A CA 1
ATOM 946 C C . CYS A 1 116 ? -14.961 -1.472 23.650 1.00 77.50 116 CYS A C 1
ATOM 948 O O . CYS A 1 116 ? -15.903 -0.805 23.221 1.00 77.50 116 CYS A O 1
ATOM 950 N N . CYS A 1 117 ? -14.516 -2.534 22.973 1.00 82.31 117 CYS A N 1
ATOM 951 C CA . CYS A 1 117 ? -15.046 -2.924 21.668 1.00 82.31 117 CYS A CA 1
ATOM 952 C C . CYS A 1 117 ? -16.361 -3.707 21.792 1.00 82.31 117 CYS A C 1
ATOM 954 O O . CYS A 1 117 ? -16.394 -4.790 22.362 1.00 82.31 117 CYS A O 1
ATOM 956 N N . THR A 1 118 ? -17.421 -3.219 21.147 1.00 81.94 118 THR A N 1
ATOM 957 C CA . THR A 1 118 ? -18.741 -3.877 21.093 1.00 81.94 118 THR A CA 1
ATOM 958 C C . THR A 1 118 ? -18.931 -4.802 19.883 1.00 81.94 118 THR A C 1
ATOM 960 O O . THR A 1 118 ? -20.038 -5.261 19.629 1.00 81.94 118 THR A O 1
ATOM 963 N N . GLN A 1 119 ? -17.879 -5.036 19.087 1.00 83.06 119 GLN A N 1
ATOM 964 C CA . GLN A 1 119 ? -17.899 -5.878 17.876 1.00 83.06 119 GLN A CA 1
ATOM 965 C C . GLN A 1 119 ? -19.009 -5.534 16.855 1.00 83.06 119 GLN A C 1
ATOM 967 O O . GLN A 1 119 ? -19.406 -6.367 16.049 1.00 83.06 119 GLN A O 1
ATOM 972 N N . CYS A 1 120 ? -19.452 -4.273 16.796 1.00 82.50 120 CYS A N 1
ATOM 973 C CA . CYS A 1 120 ? -20.531 -3.816 15.906 1.00 82.50 120 CYS A CA 1
ATOM 974 C C . CYS A 1 120 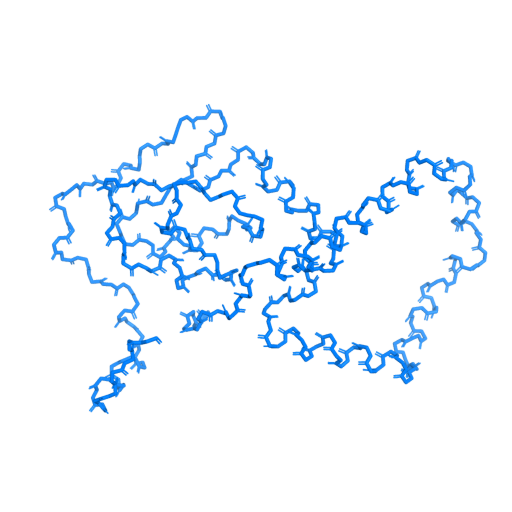? -20.201 -3.820 14.393 1.00 82.50 120 CYS A C 1
ATOM 976 O O . CYS A 1 120 ? -21.040 -3.460 13.565 1.00 82.50 120 CYS A O 1
ATOM 978 N N . GLY A 1 121 ? -18.957 -4.124 14.006 1.00 82.12 121 GLY A N 1
ATOM 979 C CA . GLY A 1 121 ? -18.524 -4.190 12.603 1.00 82.12 121 GLY A CA 1
ATOM 980 C C . GLY A 1 121 ? -18.496 -2.853 11.840 1.00 82.12 121 GLY A C 1
ATOM 981 O O . GLY A 1 121 ? -18.231 -2.848 10.636 1.00 82.12 121 GLY A O 1
ATOM 982 N N . ALA A 1 122 ? -18.734 -1.707 12.492 1.00 84.00 122 ALA A N 1
ATOM 983 C CA . ALA A 1 122 ? -18.705 -0.387 11.845 1.00 84.00 122 ALA A CA 1
ATOM 984 C C . ALA A 1 122 ? -17.328 -0.062 11.231 1.00 84.00 122 ALA A C 1
ATOM 986 O O . ALA A 1 122 ? -17.238 0.395 10.092 1.00 84.00 122 ALA A O 1
ATOM 987 N N . CYS A 1 123 ? -16.243 -0.396 11.938 1.00 84.88 123 CYS A N 1
ATOM 988 C CA . CYS A 1 123 ? -14.869 -0.208 11.461 1.00 84.88 123 CYS A CA 1
ATOM 989 C C . CYS A 1 123 ? -14.555 -1.018 10.188 1.00 84.88 123 CYS A C 1
ATOM 991 O O . CYS A 1 123 ? -13.847 -0.527 9.310 1.00 84.88 123 CYS A O 1
ATOM 993 N N . ARG A 1 124 ? -15.115 -2.229 10.058 1.00 85.56 124 ARG A N 1
ATOM 994 C CA . ARG A 1 124 ? -14.984 -3.089 8.869 1.00 85.56 124 ARG A CA 1
ATOM 995 C C . ARG A 1 124 ? -15.718 -2.502 7.662 1.00 85.56 124 ARG A C 1
ATOM 997 O O . ARG A 1 124 ? -15.208 -2.592 6.551 1.00 85.56 124 ARG A O 1
ATOM 1004 N N . ARG A 1 125 ? -16.890 -1.888 7.870 1.00 82.88 125 ARG A N 1
ATOM 1005 C CA . ARG A 1 125 ? -17.668 -1.221 6.806 1.00 82.88 125 ARG A CA 1
ATOM 1006 C C . ARG A 1 125 ? -17.010 0.074 6.319 1.00 82.88 125 ARG A C 1
ATOM 1008 O O . ARG A 1 125 ? -17.058 0.365 5.131 1.00 82.88 125 ARG A O 1
ATOM 1015 N N . ALA A 1 126 ? -16.361 0.811 7.219 1.00 85.06 126 ALA A N 1
ATOM 1016 C CA . ALA A 1 126 ? -15.647 2.045 6.889 1.00 85.06 126 ALA A CA 1
ATOM 1017 C C . ALA A 1 126 ? -14.285 1.815 6.200 1.00 85.06 126 ALA A C 1
ATOM 1019 O O . ALA A 1 126 ? -13.713 2.744 5.633 1.00 85.06 126 ALA A O 1
ATOM 1020 N N . CYS A 1 127 ? -13.726 0.601 6.259 1.00 85.62 127 CYS A N 1
ATOM 1021 C CA . CYS A 1 127 ? -12.408 0.327 5.697 1.00 85.62 127 CYS A CA 1
ATOM 1022 C C . CYS A 1 127 ? -12.443 0.243 4.163 1.00 85.62 127 CYS A C 1
ATOM 1024 O O . CYS A 1 127 ? -12.927 -0.732 3.589 1.00 85.62 127 CYS A O 1
ATOM 1026 N N . MET A 1 128 ? -11.815 1.225 3.513 1.00 79.00 128 MET A N 1
ATOM 1027 C CA . MET A 1 128 ? -11.622 1.297 2.055 1.00 79.00 128 MET A CA 1
ATOM 1028 C C . MET A 1 128 ? -10.920 0.046 1.499 1.00 79.00 128 MET A C 1
ATOM 1030 O O . MET A 1 128 ? -11.242 -0.436 0.419 1.00 79.00 128 MET A O 1
ATOM 1034 N N . ASN A 1 129 ? -9.986 -0.510 2.277 1.00 79.88 129 ASN A N 1
ATOM 1035 C CA . ASN A 1 129 ? -9.152 -1.646 1.878 1.00 79.88 129 ASN A CA 1
ATOM 1036 C C . ASN A 1 129 ? -9.784 -3.006 2.231 1.00 79.88 129 ASN A C 1
ATOM 1038 O O . ASN A 1 129 ? -9.163 -4.055 2.043 1.00 79.88 129 ASN A O 1
ATOM 1042 N N . GLY A 1 130 ? -11.014 -3.003 2.763 1.00 79.88 130 GLY A N 1
ATOM 1043 C CA . GLY A 1 130 ? -11.760 -4.213 3.108 1.00 79.88 130 GLY A CA 1
ATOM 1044 C C . GLY A 1 130 ? -11.117 -5.052 4.215 1.00 79.88 130 GLY A C 1
ATOM 1045 O O . GLY A 1 130 ? -11.401 -6.252 4.309 1.00 79.88 130 GLY A O 1
ATOM 1046 N N . LEU A 1 131 ? -10.241 -4.453 5.030 1.00 84.06 131 LEU A N 1
ATOM 1047 C CA . LEU A 1 131 ? -9.629 -5.074 6.205 1.00 84.06 131 LEU A CA 1
ATOM 1048 C C . LEU A 1 131 ? -10.668 -5.233 7.320 1.00 84.06 131 LEU A C 1
ATOM 1050 O O . LEU A 1 131 ? -11.703 -4.566 7.325 1.00 84.06 131 LEU A O 1
ATOM 1054 N N . ASP A 1 132 ? -10.382 -6.117 8.274 1.00 86.50 132 ASP A N 1
ATOM 1055 C CA . ASP A 1 132 ? -11.235 -6.318 9.445 1.00 86.50 132 ASP A CA 1
ATOM 1056 C C . ASP A 1 132 ? -10.490 -5.945 10.738 1.00 86.50 132 ASP A C 1
ATOM 1058 O O . ASP A 1 132 ? -9.868 -6.807 11.364 1.00 86.50 132 ASP A O 1
ATOM 1062 N N . PRO A 1 133 ? -10.534 -4.663 11.155 1.00 84.94 133 PRO A N 1
ATOM 1063 C CA . PRO A 1 133 ? -9.927 -4.225 12.409 1.00 84.94 133 PRO A CA 1
ATOM 1064 C C . PRO A 1 133 ? -10.610 -4.801 13.655 1.00 84.94 133 PRO A C 1
ATOM 1066 O O . PRO A 1 133 ? -10.046 -4.712 14.739 1.00 84.94 133 PRO A O 1
ATOM 1069 N N . SER A 1 134 ? -11.827 -5.352 13.541 1.00 81.62 134 SER A N 1
ATOM 1070 C CA . SER A 1 134 ? -12.594 -5.820 14.705 1.00 81.62 134 SER A CA 1
ATOM 1071 C C . SER A 1 134 ? -12.083 -7.150 15.262 1.00 81.62 134 SER A C 1
ATOM 1073 O O . SER A 1 134 ? -12.201 -7.400 16.462 1.00 81.62 134 SER A O 1
ATOM 1075 N N . GLN A 1 135 ? -11.475 -7.979 14.409 1.00 82.62 135 GLN A N 1
ATOM 1076 C CA . GLN A 1 135 ? -10.994 -9.311 14.782 1.00 82.62 135 GLN A CA 1
ATOM 1077 C C . GLN A 1 135 ? -9.556 -9.317 15.309 1.00 82.62 135 GLN A C 1
ATOM 1079 O O . GLN A 1 135 ? -9.174 -10.216 16.050 1.00 82.62 135 GLN A O 1
ATOM 1084 N N . VAL A 1 136 ? -8.759 -8.301 14.980 1.00 84.12 136 VAL A N 1
ATOM 1085 C CA . VAL A 1 136 ? -7.350 -8.219 15.388 1.00 84.12 136 VAL A CA 1
ATOM 1086 C C . VAL A 1 136 ? -7.165 -7.230 16.538 1.00 84.12 136 VAL A C 1
ATOM 1088 O O . VAL A 1 136 ? -7.926 -6.274 16.682 1.00 84.12 136 VAL A O 1
ATOM 1091 N N . LYS A 1 137 ? -6.168 -7.467 17.398 1.00 84.25 137 LYS A N 1
ATOM 1092 C CA . LYS A 1 137 ? -5.774 -6.514 18.456 1.00 84.25 137 LYS A CA 1
ATOM 1093 C C . LYS A 1 137 ? -4.921 -5.375 17.892 1.00 84.25 137 LYS A C 1
ATOM 1095 O O . LYS A 1 137 ? -5.103 -4.224 18.262 1.00 84.25 137 LYS A O 1
ATOM 1100 N N . LYS A 1 138 ? -4.021 -5.705 16.965 1.00 83.56 138 LYS A N 1
ATOM 1101 C CA . LYS A 1 138 ? -3.131 -4.769 16.277 1.00 83.56 138 LYS A CA 1
ATOM 1102 C C . LYS A 1 138 ? -3.302 -4.947 14.774 1.00 83.56 138 LYS A C 1
ATOM 1104 O O . LYS A 1 138 ? -3.224 -6.070 14.273 1.00 83.56 138 LYS A O 1
ATOM 1109 N N . VAL A 1 139 ? -3.558 -3.862 14.049 1.00 84.81 139 VAL A N 1
ATOM 1110 C CA . VAL A 1 139 ? -3.707 -3.912 12.589 1.00 84.81 139 VAL A CA 1
ATOM 1111 C C . VAL A 1 139 ? -2.325 -3.829 11.942 1.00 84.81 139 VAL A C 1
ATOM 1113 O O . VAL A 1 139 ? -1.827 -2.744 11.664 1.00 84.81 139 VAL A O 1
ATOM 1116 N N . THR A 1 140 ? -1.711 -4.989 11.702 1.00 81.50 140 THR A N 1
ATOM 1117 C CA . THR A 1 140 ? -0.416 -5.137 10.999 1.00 81.50 140 THR A CA 1
ATOM 1118 C C . THR A 1 140 ? -0.567 -5.724 9.592 1.00 81.50 140 THR A C 1
ATOM 1120 O O . THR A 1 140 ? 0.408 -6.127 8.959 1.00 81.50 140 THR A O 1
ATOM 1123 N N . GLN A 1 141 ? -1.802 -5.816 9.095 1.00 79.69 141 GLN A N 1
ATOM 1124 C CA . GLN A 1 141 ? -2.071 -6.389 7.783 1.00 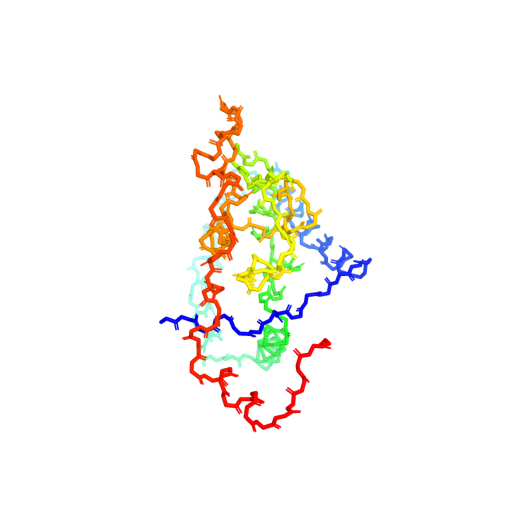79.69 141 GLN A CA 1
ATOM 1125 C C . GLN A 1 141 ? -1.498 -5.500 6.674 1.00 79.69 141 GLN A C 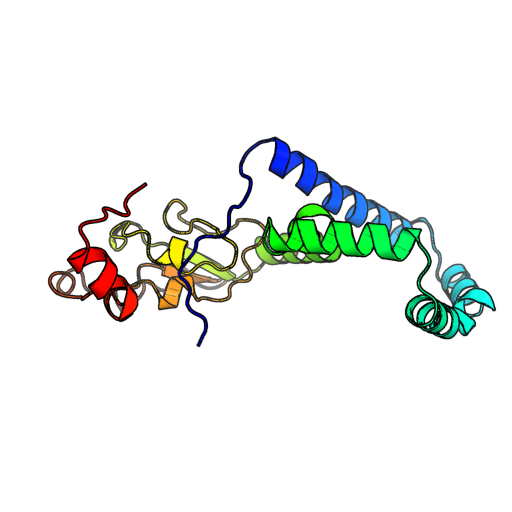1
ATOM 1127 O O . GLN A 1 141 ? -1.674 -4.280 6.669 1.00 79.69 141 GLN A O 1
ATOM 1132 N N . GLU A 1 142 ? -0.847 -6.143 5.709 1.00 76.19 142 GLU A N 1
ATOM 1133 C CA . GLU A 1 142 ? -0.410 -5.521 4.463 1.00 76.19 142 GLU A CA 1
ATOM 1134 C C . GLU A 1 142 ? -1.607 -4.921 3.715 1.00 76.19 142 GLU A C 1
ATOM 1136 O O . GLU A 1 142 ? -2.622 -5.580 3.489 1.00 76.19 142 GLU A O 1
ATOM 1141 N N . GLY A 1 143 ? -1.502 -3.636 3.375 1.00 78.81 143 GLY A N 1
ATOM 1142 C CA . GLY A 1 143 ? -2.589 -2.861 2.776 1.00 78.81 143 GLY A CA 1
ATOM 1143 C C . GLY A 1 143 ? -3.321 -1.931 3.746 1.00 78.81 143 GLY A C 1
ATOM 1144 O O . GLY A 1 143 ? -4.244 -1.240 3.324 1.00 78.81 143 GLY A O 1
ATOM 1145 N N . CYS A 1 144 ? -2.944 -1.857 5.025 1.00 85.31 144 CYS A N 1
ATOM 1146 C CA . CYS A 1 144 ? -3.385 -0.751 5.878 1.00 85.31 144 CYS A CA 1
ATOM 1147 C C . CYS A 1 144 ? -2.594 0.520 5.527 1.00 85.31 144 CYS A C 1
ATOM 1149 O O . CYS A 1 144 ? -1.383 0.553 5.706 1.00 85.31 144 CYS A O 1
ATOM 1151 N N . SER A 1 145 ? -3.274 1.567 5.052 1.00 83.25 145 SER A N 1
ATOM 1152 C CA . SER A 1 145 ? -2.666 2.877 4.761 1.00 83.25 145 SER A CA 1
ATOM 1153 C C . SER A 1 145 ? -2.764 3.867 5.927 1.00 83.25 145 SER A C 1
ATOM 1155 O O . SER A 1 145 ? -2.520 5.053 5.745 1.00 83.25 145 SER A O 1
ATOM 1157 N N . LEU A 1 146 ? -3.176 3.399 7.113 1.00 86.75 146 LEU A N 1
ATOM 1158 C CA . LEU A 1 146 ? -3.350 4.216 8.319 1.00 86.75 146 LEU A CA 1
ATOM 1159 C C . LEU A 1 146 ? -4.217 5.480 8.109 1.00 86.75 146 LEU A C 1
ATOM 1161 O O . LEU A 1 146 ? -4.027 6.492 8.766 1.00 86.75 146 LEU A O 1
ATOM 1165 N N . CYS A 1 147 ? -5.230 5.405 7.237 1.00 87.81 147 CYS A N 1
ATOM 1166 C CA . CYS A 1 147 ? -6.130 6.520 6.903 1.00 87.81 147 CYS A CA 1
ATOM 1167 C C . CYS A 1 147 ? -7.124 6.921 8.013 1.00 87.81 147 CYS A C 1
ATOM 1169 O O . CYS A 1 147 ? -7.917 7.837 7.821 1.00 87.81 147 CYS A O 1
ATOM 1171 N N . LEU A 1 148 ? -7.143 6.198 9.140 1.00 87.12 148 LEU A N 1
ATOM 1172 C CA . LEU A 1 148 ? -7.973 6.441 10.335 1.00 87.12 148 LEU A CA 1
ATOM 1173 C C . LEU A 1 148 ? -9.500 6.488 10.128 1.00 87.12 148 LEU A C 1
ATOM 1175 O O . LEU A 1 148 ? -10.242 6.686 11.088 1.00 87.12 148 LEU A O 1
ATOM 1179 N N . ALA A 1 149 ? -10.012 6.189 8.931 1.00 86.69 149 ALA A N 1
ATOM 1180 C CA . ALA A 1 149 ? -11.455 6.137 8.664 1.00 86.69 149 ALA A CA 1
ATOM 1181 C C . ALA A 1 149 ? -12.201 5.162 9.600 1.00 86.69 149 ALA A C 1
ATOM 1183 O O . ALA A 1 149 ? -13.322 5.417 10.036 1.00 86.69 149 ALA A O 1
ATOM 1184 N N . CYS A 1 150 ? -11.555 4.050 9.959 1.00 86.12 150 CYS A N 1
ATOM 1185 C CA . CYS A 1 150 ? -12.098 3.066 10.893 1.00 86.12 150 CYS A CA 1
ATOM 1186 C C . CYS A 1 150 ? -12.116 3.540 12.356 1.00 86.12 150 CYS A C 1
ATOM 1188 O O . CYS A 1 150 ? -12.986 3.097 13.105 1.00 86.12 150 CYS A O 1
ATOM 1190 N N . GLN A 1 151 ? -11.204 4.435 12.754 1.00 85.88 151 GLN A N 1
ATOM 1191 C CA . GLN A 1 151 ? -11.219 5.083 14.066 1.00 85.88 151 GLN A CA 1
ATOM 1192 C C . GLN A 1 151 ? -12.369 6.092 14.139 1.00 85.88 151 GLN A C 1
ATOM 1194 O O . GLN A 1 151 ? -13.157 6.043 15.078 1.00 85.88 151 GLN A O 1
ATOM 1199 N N . ALA A 1 152 ? -12.521 6.930 13.108 1.00 84.25 152 ALA A N 1
ATOM 1200 C CA . ALA A 1 152 ? -13.598 7.918 13.026 1.00 84.25 152 ALA A CA 1
ATOM 1201 C C . ALA A 1 152 ? -15.001 7.279 13.018 1.00 84.25 152 ALA A C 1
ATOM 1203 O O . ALA A 1 152 ? -15.936 7.814 13.606 1.00 84.25 152 ALA A O 1
ATOM 1204 N N . ALA A 1 153 ? -15.153 6.109 12.389 1.00 83.81 153 ALA A N 1
ATOM 1205 C CA . ALA A 1 153 ? -16.412 5.362 12.377 1.00 83.81 153 ALA A CA 1
ATOM 1206 C C . ALA A 1 153 ? -16.698 4.589 13.682 1.00 83.81 153 ALA A C 1
ATOM 1208 O O . ALA A 1 153 ? -17.799 4.061 13.860 1.00 83.81 153 ALA A O 1
ATOM 1209 N N . CYS A 1 154 ? -15.720 4.461 14.583 1.00 83.50 154 CYS A N 1
ATOM 1210 C CA . CYS A 1 154 ? -15.873 3.695 15.813 1.00 83.50 154 CYS A CA 1
ATOM 1211 C C . CYS A 1 154 ? -16.602 4.526 16.875 1.00 83.50 154 CYS A C 1
ATOM 1213 O O . CYS A 1 154 ? -15.984 5.322 17.576 1.00 83.50 154 CYS A O 1
ATOM 1215 N N . ALA A 1 155 ? -17.910 4.293 17.035 1.00 77.94 155 ALA A N 1
ATOM 1216 C CA . ALA A 1 155 ? -18.708 4.929 18.083 1.00 77.94 155 ALA A CA 1
ATOM 1217 C C . ALA A 1 155 ? -18.097 4.773 19.492 1.00 77.94 155 ALA A C 1
ATOM 1219 O O . ALA A 1 155 ? -17.885 5.811 20.109 1.00 77.94 155 ALA A O 1
ATOM 1220 N N . PRO A 1 156 ? -17.729 3.560 19.978 1.00 75.81 156 PRO A N 1
ATOM 1221 C CA . PRO A 1 156 ? -17.111 3.392 21.297 1.00 75.81 156 PRO A CA 1
ATOM 1222 C C . PRO A 1 156 ? -15.683 3.948 21.407 1.00 75.81 156 PRO A C 1
ATOM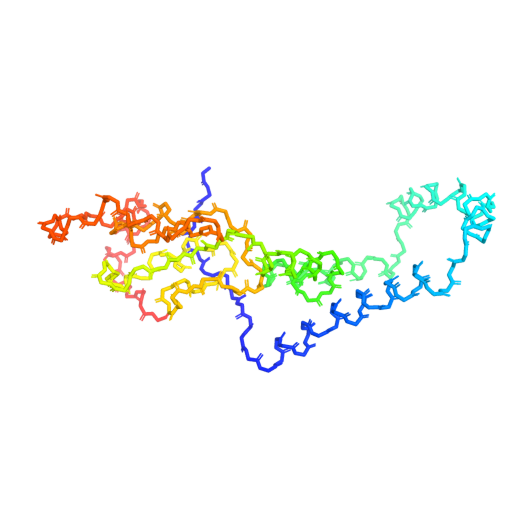 1224 O O . PRO A 1 156 ? -15.066 3.815 22.459 1.00 75.81 156 PRO A O 1
ATOM 1227 N N . GLN A 1 157 ? -15.127 4.492 20.314 1.00 79.44 157 GLN A N 1
ATOM 1228 C CA . GLN A 1 157 ? -13.736 4.940 20.211 1.00 79.44 157 GLN A CA 1
ATOM 1229 C C . GLN A 1 157 ? -12.738 3.900 20.750 1.00 79.44 157 GLN A C 1
ATOM 1231 O O . GLN A 1 157 ? -11.731 4.223 21.370 1.00 79.44 157 GLN A O 1
ATOM 1236 N N . ALA A 1 158 ? -13.013 2.618 20.495 1.00 82.06 158 ALA A N 1
ATOM 1237 C CA . ALA A 1 158 ? -12.190 1.497 20.947 1.00 82.06 158 ALA A CA 1
ATOM 1238 C C . ALA A 1 158 ? -10.918 1.296 20.100 1.00 82.06 158 ALA A C 1
ATOM 1240 O O . ALA A 1 158 ? -10.133 0.392 20.378 1.00 82.06 158 ALA A O 1
ATOM 1241 N N . LEU A 1 159 ? -10.722 2.091 19.042 1.00 83.88 159 LEU A N 1
ATOM 1242 C CA . LEU A 1 159 ? -9.535 2.055 18.190 1.00 83.88 159 LEU A CA 1
ATOM 1243 C C . LEU A 1 159 ? -8.681 3.300 18.451 1.00 83.88 159 LEU A C 1
ATOM 1245 O O . LEU A 1 159 ? -9.183 4.421 18.389 1.00 83.88 159 LEU A O 1
ATOM 1249 N N . GLY A 1 160 ? -7.398 3.091 18.727 1.00 81.12 160 GLY A N 1
ATOM 1250 C CA . GLY A 1 160 ? -6.420 4.140 19.009 1.00 81.12 160 GLY A CA 1
ATOM 1251 C C . GLY A 1 160 ? -5.136 3.949 18.208 1.00 81.12 160 GLY A C 1
ATOM 1252 O O . GLY A 1 160 ? -4.881 2.874 17.664 1.00 81.12 160 GLY A O 1
ATOM 1253 N N . LEU A 1 161 ? -4.330 5.004 18.122 1.00 83.50 161 LEU A N 1
ATOM 1254 C CA . LEU A 1 161 ? -2.982 4.926 17.569 1.00 83.50 161 LEU A CA 1
ATOM 1255 C C . LEU A 1 161 ? -2.000 4.515 18.667 1.00 83.50 161 LEU A C 1
ATOM 1257 O O . LEU A 1 161 ? -1.947 5.122 19.733 1.00 83.50 161 LEU A O 1
ATOM 1261 N N . GLU A 1 162 ? -1.210 3.492 18.380 1.00 78.62 162 GLU A N 1
ATOM 1262 C CA . GLU A 1 162 ? -0.086 3.047 19.194 1.00 78.62 162 GLU A CA 1
ATOM 1263 C C . GLU A 1 162 ? 1.198 3.393 18.443 1.00 78.62 162 GLU A C 1
ATOM 1265 O O . GLU A 1 162 ? 1.322 3.079 17.257 1.00 78.62 162 GLU A O 1
ATOM 1270 N N . THR A 1 163 ? 2.142 4.056 19.110 1.00 79.06 163 THR A N 1
ATOM 1271 C CA . THR A 1 163 ? 3.440 4.393 18.520 1.00 79.06 163 THR A CA 1
ATOM 1272 C C . THR A 1 163 ? 4.561 3.627 19.222 1.00 79.06 163 THR A C 1
ATOM 1274 O O . THR A 1 163 ? 4.475 3.338 20.407 1.00 79.06 163 THR A O 1
ATOM 1277 N N . ALA A 1 164 ? 5.644 3.294 18.522 1.00 70.62 164 ALA A N 1
ATOM 1278 C CA . ALA A 1 164 ? 6.749 2.503 19.063 1.00 70.62 164 ALA A CA 1
ATOM 1279 C C . ALA A 1 164 ? 7.421 3.169 20.280 1.00 70.62 164 ALA A C 1
ATOM 1281 O O . ALA A 1 164 ? 7.955 2.477 21.139 1.00 70.62 164 ALA A O 1
ATOM 1282 N N . LEU A 1 165 ? 7.354 4.504 20.374 1.00 61.25 165 LEU A N 1
ATOM 1283 C CA . LEU A 1 165 ? 7.902 5.289 21.484 1.00 61.25 165 LEU A CA 1
ATOM 1284 C C . LEU A 1 165 ? 6.909 5.575 22.624 1.00 61.25 165 LEU A C 1
ATOM 1286 O O . LEU A 1 165 ? 7.340 5.994 23.697 1.00 61.25 165 LEU A O 1
ATOM 1290 N N . LYS A 1 166 ? 5.597 5.376 22.441 1.00 54.94 166 LYS A N 1
ATOM 1291 C CA . LYS A 1 166 ? 4.604 5.577 23.507 1.00 54.94 166 LYS A CA 1
ATOM 1292 C C . LYS A 1 166 ? 3.648 4.394 23.556 1.00 54.94 166 LYS A C 1
ATOM 1294 O O . LYS A 1 166 ? 2.961 4.107 22.580 1.00 54.94 166 LYS A O 1
ATOM 1299 N N . LYS A 1 167 ? 3.561 3.766 24.740 1.00 50.75 167 LYS A N 1
ATOM 1300 C CA . LYS A 1 167 ? 2.493 2.809 25.083 1.00 50.75 167 LYS A CA 1
ATOM 1301 C C . LYS A 1 167 ? 1.156 3.340 24.559 1.00 50.75 167 LYS A C 1
ATOM 1303 O O . LYS A 1 167 ? 0.979 4.563 24.605 1.00 50.75 167 LYS A O 1
ATOM 1308 N N . PRO A 1 168 ? 0.252 2.458 24.079 1.00 51.56 168 PRO A N 1
ATOM 1309 C CA . PRO A 1 168 ? -1.032 2.876 23.535 1.00 51.56 168 PRO A CA 1
ATOM 1310 C C . PRO A 1 168 ? -1.630 3.863 24.523 1.00 51.56 168 PRO A C 1
ATOM 1312 O O . PRO A 1 168 ? -1.832 3.513 25.687 1.00 51.56 168 PRO A O 1
ATOM 1315 N N . LEU A 1 169 ? -1.781 5.119 24.096 1.00 47.84 169 LEU A N 1
ATOM 1316 C CA . LEU A 1 169 ? -2.426 6.110 24.935 1.00 47.84 169 LEU A CA 1
ATOM 1317 C C . LEU A 1 169 ? -3.801 5.513 25.219 1.00 47.84 169 LEU A C 1
ATOM 1319 O O . LEU A 1 169 ? -4.530 5.258 24.256 1.00 47.84 169 LEU A O 1
ATOM 1323 N N . PRO A 1 170 ? -4.130 5.191 26.485 1.00 46.91 170 PRO A N 1
ATOM 1324 C CA . PRO A 1 170 ? -5.460 4.718 26.799 1.00 46.91 170 PRO A CA 1
ATOM 1325 C C . PRO A 1 170 ? -6.383 5.800 26.271 1.00 46.91 170 PRO A C 1
ATOM 1327 O O . PRO A 1 170 ? -6.200 6.979 26.586 1.00 46.91 170 PRO A O 1
ATOM 1330 N N . ASN A 1 171 ? -7.291 5.425 25.375 1.00 50.12 171 ASN A N 1
ATOM 1331 C CA . ASN A 1 171 ? -8.230 6.380 24.827 1.00 50.12 171 ASN A CA 1
ATOM 1332 C C . ASN A 1 171 ? -8.946 6.979 26.047 1.00 50.12 171 ASN A C 1
ATOM 1334 O O . ASN A 1 171 ? -9.738 6.294 26.693 1.00 50.12 171 ASN A O 1
ATOM 1338 N N . LEU A 1 172 ? -8.660 8.246 26.378 1.00 49.06 172 LEU A N 1
ATOM 1339 C CA . LEU A 1 172 ? -9.294 8.993 27.481 1.00 49.06 172 LEU A CA 1
ATOM 1340 C C . LEU A 1 172 ? -10.833 9.021 27.344 1.00 49.06 172 LEU A C 1
ATOM 1342 O O . LEU A 1 172 ? -11.549 9.415 28.256 1.00 49.06 172 LEU A O 1
ATOM 1346 N N . PHE A 1 173 ? -11.336 8.560 26.198 1.00 52.06 173 PHE A N 1
ATOM 1347 C CA . PHE A 1 173 ? -12.722 8.452 25.786 1.00 52.06 173 PHE A CA 1
ATOM 1348 C C . PHE A 1 173 ? -13.331 7.043 25.886 1.00 52.06 173 PHE A C 1
ATOM 1350 O O . PHE A 1 173 ? -14.356 6.794 25.253 1.00 52.06 173 PHE A O 1
ATOM 1357 N N . CYS A 1 174 ? -12.804 6.139 26.720 1.00 54.59 174 CYS A N 1
ATOM 1358 C CA . CYS A 1 174 ? -13.567 4.953 27.137 1.00 54.59 174 CYS A CA 1
ATOM 1359 C C . CYS A 1 174 ? -14.211 5.119 28.531 1.00 54.59 174 CYS A C 1
ATOM 1361 O O . CYS A 1 174 ? -13.842 4.415 29.474 1.00 54.59 174 CYS A O 1
ATOM 1363 N N . PRO A 1 175 ? -15.217 6.006 28.717 1.00 50.78 175 PRO A N 1
ATOM 1364 C CA . PRO A 1 175 ? -16.070 5.922 29.884 1.00 50.78 175 PRO A CA 1
ATOM 1365 C C . PRO A 1 175 ? -17.058 4.775 29.650 1.00 50.78 175 PRO A C 1
ATOM 1367 O O . PRO A 1 175 ? -17.984 4.860 28.840 1.00 50.78 175 PRO A O 1
ATOM 1370 N N . ARG A 1 176 ? -16.872 3.681 30.389 1.00 48.88 176 ARG A N 1
ATOM 1371 C CA . ARG A 1 176 ? -17.741 2.489 30.400 1.00 48.88 176 ARG A CA 1
ATOM 1372 C C . ARG A 1 176 ? -19.229 2.811 30.666 1.00 48.88 176 ARG A C 1
ATOM 1374 O O . ARG A 1 176 ? -20.091 1.989 30.382 1.00 48.88 176 ARG A O 1
ATOM 1381 N N . SER A 1 177 ? -19.542 4.007 31.174 1.00 46.28 177 SER A N 1
ATOM 1382 C CA . SER A 1 177 ? -20.866 4.431 31.647 1.00 46.28 177 SER A CA 1
ATOM 1383 C C . SER A 1 177 ? -21.799 5.065 30.599 1.00 46.28 177 SER A C 1
ATOM 1385 O O . SER A 1 177 ? -22.987 5.209 30.885 1.00 46.28 177 SER A O 1
ATOM 1387 N N . ARG A 1 178 ? -21.329 5.438 29.394 1.00 43.53 178 ARG A N 1
ATOM 1388 C CA . ARG A 1 178 ? -22.111 6.278 28.447 1.00 43.53 178 ARG A CA 1
ATOM 1389 C C . ARG A 1 178 ? -22.701 5.546 27.222 1.00 43.53 178 ARG A C 1
ATOM 1391 O O . ARG A 1 178 ? -23.438 6.143 26.444 1.00 43.53 178 ARG A O 1
ATOM 1398 N N . TRP A 1 179 ? -22.464 4.244 27.055 1.00 46.00 179 TRP A N 1
ATOM 1399 C CA . TRP A 1 179 ? -22.785 3.529 25.802 1.00 46.00 179 TRP A CA 1
ATOM 1400 C C . TRP A 1 179 ? -24.218 2.996 25.655 1.00 46.00 179 TRP A C 1
ATOM 1402 O O . TRP A 1 179 ? -24.514 2.340 24.660 1.00 46.00 179 TRP A O 1
ATOM 1412 N N . ARG A 1 180 ? -25.143 3.301 26.576 1.00 42.78 180 ARG A N 1
ATOM 1413 C CA . ARG A 1 180 ? -26.545 2.849 26.456 1.00 42.78 180 ARG A CA 1
ATOM 1414 C C . ARG A 1 180 ? -27.358 3.600 25.383 1.00 42.78 180 ARG A C 1
ATOM 1416 O O . ARG A 1 180 ? -28.464 3.172 25.082 1.00 42.78 180 ARG A O 1
ATOM 1423 N N . ILE A 1 181 ? -26.843 4.703 24.817 1.00 41.69 181 ILE A N 1
ATOM 1424 C CA . ILE A 1 181 ? -27.640 5.624 23.974 1.00 41.69 181 ILE A CA 1
ATOM 1425 C C . ILE A 1 181 ? -26.845 6.254 22.810 1.00 41.69 181 ILE A C 1
ATOM 1427 O O . ILE A 1 181 ? -27.221 7.311 22.324 1.00 41.69 181 ILE A O 1
ATOM 1431 N N . ALA A 1 182 ? -25.741 5.675 22.329 1.00 41.41 182 ALA A N 1
ATOM 1432 C CA . ALA A 1 182 ? -25.078 6.228 21.138 1.00 41.41 182 ALA A CA 1
ATOM 1433 C C . ALA A 1 182 ? -25.770 5.700 19.861 1.00 41.41 182 ALA A C 1
ATOM 1435 O O . ALA A 1 182 ? -25.573 4.529 19.520 1.00 41.41 182 ALA A O 1
ATOM 1436 N N . PRO A 1 183 ? -26.590 6.498 19.141 1.00 40.34 183 PRO A N 1
ATOM 1437 C CA . PRO A 1 183 ? -27.148 6.063 17.869 1.00 40.34 183 PRO A CA 1
ATOM 1438 C C . PRO A 1 183 ? -26.018 5.852 16.857 1.00 40.34 183 PRO A C 1
ATOM 1440 O O . PRO A 1 183 ? -25.195 6.733 16.618 1.00 40.34 183 PRO A O 1
ATOM 1443 N N . ASP A 1 184 ? -26.003 4.659 16.265 1.00 44.94 184 ASP A N 1
ATOM 1444 C CA . ASP A 1 184 ? -25.097 4.251 15.192 1.00 44.94 184 ASP A CA 1
ATOM 1445 C C . ASP A 1 184 ? -25.034 5.339 14.091 1.00 44.94 184 ASP A C 1
ATOM 1447 O O . ASP A 1 184 ? -26.069 5.635 13.480 1.00 44.94 184 ASP A O 1
ATOM 1451 N N . PRO A 1 185 ? -23.870 5.960 13.808 1.00 43.75 185 PRO A N 1
ATOM 1452 C CA . PRO A 1 185 ? -23.764 7.019 12.803 1.00 43.75 185 PRO A CA 1
ATOM 1453 C C . PRO A 1 185 ? -24.095 6.533 11.383 1.00 43.75 185 PRO A C 1
ATOM 1455 O O . PRO A 1 185 ? -24.432 7.348 10.525 1.00 43.75 185 PRO A O 1
ATOM 1458 N N . VAL A 1 186 ? -24.104 5.216 11.135 1.00 45.22 186 VAL A N 1
ATOM 1459 C CA . VAL A 1 186 ? -24.522 4.634 9.845 1.00 45.22 186 VAL A CA 1
ATOM 1460 C C . VAL A 1 186 ? -26.047 4.679 9.647 1.00 45.22 186 VAL A C 1
ATOM 1462 O O . VAL A 1 186 ? -26.544 4.554 8.527 1.00 45.22 186 VAL A O 1
ATOM 1465 N N . ARG A 1 187 ? -26.817 4.933 10.713 1.00 40.66 187 ARG A N 1
ATOM 1466 C CA . ARG A 1 187 ? -28.288 4.997 10.687 1.00 40.66 187 ARG A CA 1
ATOM 1467 C C . ARG A 1 187 ? -28.845 6.317 10.129 1.00 40.66 187 ARG A C 1
ATOM 1469 O O . ARG A 1 187 ? -30.055 6.441 9.986 1.00 40.66 187 ARG A O 1
ATOM 1476 N N . ARG A 1 188 ? -27.983 7.288 9.787 1.00 37.56 188 ARG A N 1
ATOM 1477 C CA . ARG A 1 188 ? -28.357 8.587 9.184 1.00 37.56 188 ARG A CA 1
ATOM 1478 C C . ARG A 1 188 ? -28.165 8.659 7.663 1.00 37.56 188 ARG A C 1
ATOM 1480 O O . ARG A 1 188 ? -28.099 9.747 7.101 1.00 37.56 188 ARG A O 1
ATOM 1487 N N . HIS A 1 189 ? -28.112 7.523 6.966 1.00 34.28 189 HIS A N 1
ATOM 1488 C CA . HIS A 1 189 ? -28.283 7.520 5.513 1.00 34.28 189 HIS A CA 1
ATOM 1489 C C . HIS A 1 189 ? -29.777 7.398 5.156 1.00 34.28 189 HIS A C 1
ATOM 1491 O O . HIS A 1 189 ? -30.376 6.367 5.469 1.00 34.28 189 HIS A O 1
ATOM 1497 N N . PRO A 1 190 ? -30.381 8.380 4.453 1.00 37.31 190 PRO A N 1
ATOM 1498 C CA . PRO A 1 190 ? -31.816 8.373 4.133 1.00 37.31 190 PRO A CA 1
ATOM 1499 C C . PRO A 1 190 ? -32.258 7.153 3.303 1.00 37.31 190 PRO A C 1
ATOM 1501 O O . PRO A 1 190 ? -33.418 6.763 3.342 1.00 37.31 190 PRO A O 1
ATOM 1504 N N . PHE A 1 191 ? -31.325 6.477 2.625 1.00 40.97 191 PHE A N 1
ATOM 1505 C CA . PHE A 1 191 ? -31.600 5.270 1.839 1.00 40.97 191 PHE A CA 1
ATOM 1506 C C . PHE A 1 191 ? -31.889 4.006 2.672 1.00 40.97 191 PHE A C 1
ATOM 1508 O O . PHE A 1 191 ? -32.616 3.134 2.206 1.00 40.97 191 PHE A O 1
ATOM 1515 N N . VAL A 1 192 ? -31.363 3.886 3.900 1.00 43.00 192 VAL A N 1
ATOM 1516 C CA . VAL A 1 192 ? -31.581 2.685 4.740 1.00 43.00 192 VAL A CA 1
ATOM 1517 C C . VAL A 1 192 ? -32.980 2.692 5.374 1.00 43.00 192 VAL A C 1
ATOM 1519 O O . VAL A 1 192 ? -33.545 1.631 5.629 1.00 43.00 192 VAL A O 1
ATOM 1522 N N . SER A 1 193 ? -33.578 3.877 5.552 1.00 39.91 193 SER A N 1
ATOM 1523 C CA . SER A 1 193 ? -34.965 4.036 6.015 1.00 39.91 193 SER A CA 1
ATOM 1524 C C . SER A 1 193 ? -35.971 3.416 5.033 1.00 39.91 193 SER A C 1
ATOM 1526 O O . SER A 1 193 ? -36.901 2.721 5.435 1.00 39.91 193 SER A O 1
ATOM 1528 N N . MET A 1 194 ? -35.730 3.574 3.726 1.00 37.94 194 MET A N 1
ATOM 1529 C CA . MET A 1 194 ? -36.657 3.116 2.686 1.00 37.94 194 MET A CA 1
ATOM 1530 C C . MET A 1 194 ? -36.596 1.599 2.447 1.00 37.94 194 MET A C 1
ATOM 1532 O O . MET A 1 194 ? -37.619 0.977 2.186 1.00 37.94 194 MET A O 1
ATOM 1536 N N . ALA A 1 195 ? -35.426 0.970 2.618 1.00 42.25 195 ALA A N 1
ATOM 1537 C CA . ALA A 1 195 ? -35.293 -0.489 2.525 1.00 42.25 195 ALA A CA 1
ATOM 1538 C C . ALA A 1 195 ? -36.006 -1.228 3.675 1.00 42.25 195 ALA A C 1
ATOM 1540 O O . ALA A 1 195 ? -36.498 -2.339 3.485 1.00 42.25 195 ALA A O 1
ATOM 1541 N N . ARG A 1 196 ? -36.110 -0.591 4.851 1.00 40.12 196 ARG A N 1
ATOM 1542 C CA . ARG A 1 196 ? -36.816 -1.138 6.017 1.00 40.12 196 ARG A CA 1
ATOM 1543 C C . ARG A 1 196 ? -38.340 -0.982 5.908 1.00 40.12 196 ARG A C 1
ATOM 1545 O O . ARG A 1 196 ? -39.056 -1.867 6.356 1.00 40.12 196 ARG A O 1
ATOM 1552 N N . LEU A 1 197 ? -38.823 0.074 5.241 1.00 44.00 197 LEU A N 1
ATOM 1553 C CA . LEU A 1 197 ? -40.237 0.217 4.850 1.00 44.00 197 LEU A CA 1
ATOM 1554 C C . LEU A 1 197 ? -40.674 -0.819 3.798 1.00 44.00 197 LEU A C 1
ATOM 1556 O O . LEU A 1 197 ? -41.853 -1.132 3.705 1.00 44.00 197 LEU A O 1
ATOM 1560 N N . LEU A 1 198 ? -39.726 -1.382 3.043 1.00 46.75 198 LEU A N 1
ATOM 1561 C CA . LEU A 1 198 ? -39.970 -2.406 2.021 1.00 46.75 198 LEU A CA 1
ATOM 1562 C C . LEU A 1 198 ? -39.683 -3.845 2.494 1.00 46.75 198 LEU A C 1
ATOM 1564 O O . LEU A 1 198 ? -39.601 -4.750 1.666 1.00 46.75 198 LEU A O 1
ATOM 1568 N N . GLY A 1 199 ? -39.513 -4.080 3.802 1.00 37.53 199 GLY A N 1
ATOM 1569 C CA . GLY A 1 199 ? -39.479 -5.430 4.384 1.00 37.53 199 GLY A CA 1
ATOM 1570 C C . GLY A 1 199 ? -38.352 -6.357 3.901 1.00 37.53 199 GLY A C 1
ATOM 1571 O O . GLY A 1 199 ? -38.426 -7.563 4.123 1.00 37.53 199 GLY A O 1
ATOM 1572 N N . ARG A 1 200 ? -37.299 -5.845 3.249 1.00 41.34 200 ARG A N 1
ATOM 1573 C CA . ARG A 1 200 ? -36.162 -6.677 2.826 1.00 41.34 200 ARG A CA 1
ATOM 1574 C C . ARG A 1 200 ? -35.095 -6.706 3.918 1.00 41.34 200 ARG A C 1
ATOM 1576 O O . ARG A 1 200 ? -34.383 -5.725 4.122 1.00 41.34 200 ARG A O 1
ATOM 1583 N N . ASN A 1 201 ? -34.984 -7.849 4.596 1.00 33.81 201 ASN A N 1
ATOM 1584 C CA . ASN A 1 201 ? -33.846 -8.180 5.453 1.00 33.81 201 ASN A CA 1
ATOM 1585 C C . ASN A 1 201 ? -32.556 -8.143 4.622 1.00 33.81 201 ASN A C 1
ATOM 1587 O O . ASN A 1 201 ? -32.429 -8.860 3.632 1.00 33.81 201 ASN A O 1
ATOM 1591 N N . VAL A 1 202 ? -31.607 -7.300 5.024 1.00 41.12 202 VAL A N 1
ATOM 1592 C CA . VAL A 1 202 ? -30.254 -7.235 4.454 1.00 41.12 202 VAL A CA 1
ATOM 1593 C C . VAL A 1 202 ? -29.283 -7.594 5.570 1.00 41.12 202 VAL A C 1
ATOM 1595 O O . VAL A 1 202 ? -28.575 -6.733 6.074 1.00 41.12 202 VAL A O 1
ATOM 1598 N N . ASP A 1 203 ? -29.305 -8.863 5.967 1.00 33.50 203 ASP A N 1
ATOM 1599 C CA . ASP A 1 203 ? -28.319 -9.470 6.859 1.00 33.50 203 ASP A CA 1
ATOM 1600 C C . ASP A 1 203 ? -27.917 -10.839 6.275 1.00 33.50 203 ASP A C 1
ATOM 1602 O O . ASP A 1 203 ? -28.457 -11.880 6.644 1.00 33.50 203 ASP A O 1
ATOM 1606 N N . SER A 1 204 ? -26.989 -10.811 5.312 1.00 31.00 204 SER A N 1
ATOM 1607 C CA . SER A 1 204 ? -26.162 -11.943 4.857 1.00 31.00 204 SER A CA 1
ATOM 1608 C C . SER A 1 204 ? -24.905 -11.419 4.166 1.00 31.00 204 SER A C 1
ATOM 1610 O O . SER A 1 204 ? -25.077 -10.645 3.193 1.00 31.00 204 SER A O 1
#

Organism: Heliomicrobium gestii (NCBI:txid2699)

Radius of gyration: 23.02 Å; chains: 1; bounding box: 70×32×63 Å

InterPro domains:
  IPR017896 4Fe-4S ferredoxin-type, iron-sulphur binding domain [PF12801] (70-107)
  IPR052378 Nitrous-oxide reductase regulator [PTHR30224] (20-161)

Sequence (204 aa):
MAKYGRKPWVPRGWPAYLLSAFKYLFLLFFLYITWFALTIPQVISFLQSPYNRVSDIKMLLFFLEPSQTTMVVLALLTALSLAIPNFWCRFACPYGAMLGIIGKLSPTWLHRDQACCTQCGACRRACMNGLDPSQVKKVTQEGCSLCLACQAACAPQALGLETALKKPLPNLFCPRSRWRIAPDPVRRHPFVSMARLLGRNVDS

Foldseek 3Di:
DDDLDDQFDDDDDDVLVVLQVQLVVVLVVVVCCVPPVDDPVNVVVVCPDPCNVCVVVVVVVCVVPPDPVNVVVVVVVVVVCVNGPPSCLRRPHNVLVVVLVCLLVAQKWKAFAPVQDPLPCQLQSQDPNNDRPSVDRIPNGRPPPVPCSSCVQDPSSRIFMHGNVDGTPPPPRNPVPPPPDDPRPSVPDPVVVVVVVVVDDPDD

pLDDT: mean 75.56, std 17.98, range [31.0, 94.5]

Secondary structure (DSSP, 8-state):
-----SPPP---SHHHHHHHHHHHHHHHHHHHIIIII--HHHHHHHHHSHHHHTHHHHHHHHHHS--HHHHHHHHHHHHHHHHSTTHHHHHT-HHHHHHHHHHHH-SEEEEE-TTT----SHHHHH-TT---TTT-SEE--TT-----HHHHT-TT--EEEEETTB-----TT--TTSTTS---GGGG-HHHHHHHHTT-----